Protein 2CDN (pdb70)

CATH classification: 3.40.50.300

GO terms:
  GO:0005524 ATP binding (F, IDA)
  GO:0005829 cytosol (C, IDA)
  GO:0044209 AMP salvage (P, IDA)
  GO:0004017 AMP kinase activity (F, IDA)
  GO:0004550 nucleoside diphosphate kinase activity (F, IDA)
  GO:0006144 purine nucleobase metabolic process (P, IDA)
  GO:0009123 nucleoside monophosphate metabolic process (P, IDA)
  GO:0009132 nucleoside diphosphate metabolic process (P, IDA)
  GO:0009141 nucleoside triphosphate metabolic process (P, IDA)
  GO:0005886 plasma membrane (C, HDA)
  GO:0004017 AMP kinase activity (F, EXP)

Organism: Mycobacterium tuberculosis (strain ATCC 25618 / H37Rv) (NCBI:txid83332)

Nearest PDB structures (foldseek):
  2cdn-assembly1_A  TM=1.005E+00  e=8.872E-36  Mycobacterium tuberculosis H37Rv
  5g3y-assembly1_A  TM=9.687E-01  e=4.450E-20  synthetic construct
  1zip-assembly1_A  TM=9.678E-01  e=8.477E-20  Geobacillus stearothermophilus
  1p3j-assembly1_A  TM=9.547E-01  e=4.718E-20  Bacillus subtilis
  4tyq-assembly2_B  TM=9.611E-01  e=2.901E-19  Bacillus subtilis subsp. subtilis str. 168

Foldseek 3Di:
DDALLAAEEEAEAQQLCLVVLQVVSCVVSVAEEDELVVVLVVCLVVVPPSVVQCVVQVLQLHDDDPVSSLVVVLVVCPPCSCVRYYYYGPPPQAVVRVVSQQVSVVVVVHHHQAYEYRDDDPVNSLVSLVVVPDSQSDDNSSVVNRVSNVPGRVVVCVVCVVRYDYFPSPDDSVNSSVRVCVSVVD

Solvent-accessible surface area: 9595 Å² total; per-residue (Å²): 166,108,50,35,124,23,32,0,0,1,5,4,15,10,11,1,22,14,35,56,4,0,86,52,0,13,86,130,8,67,10,30,64,3,20,4,17,70,36,11,76,127,27,48,122,134,51,54,195,38,1,109,89,0,98,72,67,33,75,43,8,66,50,8,45,33,106,41,7,22,106,19,0,36,96,52,12,108,69,114,70,6,68,91,0,2,0,0,15,8,0,1,64,10,45,91,4,1,114,15,1,79,110,8,1,108,160,79,71,39,70,18,85,15,0,0,27,1,150,14,50,90,122,30,5,64,114,71,1,89,69,112,60,76,95,21,10,74,110,120,25,3,94,44,26,24,93,24,32,147,90,81,5,30,60,0,40,111,80,14,148,134,70,41,104,75,4,77,1,63,34,81,111,102,82,6,32,44,62,0,20,160,24,23,67,106

B-factor: mean 21.75, std 7.18, range [8.83, 66.99]

Secondary structure (DSSP, 8-state):
---S--EEEEE--TTSSHHHHHHHHHHHHT--EEEHHHHHHHHHHTT-HHHHHHHHHHHHTPPPPHHHHHHHHHHHTTSGGGTT-EEEES---SHHHHHHHHHHHHHTT----EEEEEE--HHHHHHHHHHH--TT-SHHHHHHHHHHIIIIITTHHHHTTTTEEEEE--S-HHHHHHHHHHHTT-

InterPro domains:
  IPR000850 Adenylate kinase/UMP-CMP kinase [MF_00235] (1-180)
  IPR000850 Adenylate kinase/UMP-CMP kinase [PR00094] (4-17)
  IPR000850 Adenylate kinase/UMP-CMP kinase [PR00094] (32-46)
  IPR000850 Adenylate kinase/UMP-CMP kinase [PR00094] (81-97)
  IPR000850 Adenylate kinase/UMP-CMP kinase [PR00094] (129-144)
  IPR000850 Adenylate kinase/UMP-CMP kinase [PR00094] (146-160)
  IPR000850 Adenylate kinase/UMP-CMP kinase [PTHR23359] (2-174)
  IPR000850 Adenylate kinase/UMP-CMP kinase [cd01428] (2-171)
  IPR027417 P-loop containing nucleoside triphosphate hydrolase [G3DSA:3.40.50.300] (1-180)
  IPR027417 P-loop containing nucleoside triphosphate hydrolase [SSF52540] (1-180)
  IPR033690 Adenylate kinase, conserved site [PS00113] (81-92)

Sequence (186 aa):
PRGSHMRVLLLGPPGAGKGTQAVKLAEKLGIPQISTGELFRRNIEEGTKLGVEAKRYLDAGDLVPSDLTNELVDDRLNNPDAANGFILDGYPRSVEQAKALHEMLERRGTDIDAVLEFRVSEEVLLERLKGRGRADDTDDVILNRMKVYRDETAPLLEYYRDQLKTVDAVGTMDEVFARALRALGK

Radius of gyration: 15.75 Å; Cα contacts (8 Å, |Δi|>4): 277; chains: 1; bounding box: 33×42×40 Å

Structure (mmCIF, N/CA/C/O backbone):
data_2CDN
#
_entry.id   2CDN
#
_cell.length_a   36.544
_cell.length_b   64.910
_cell.length_c   39.773
_cell.angle_alpha   90.00
_cell.angle_beta   110.12
_cell.angle_gamma   90.00
#
_symmetry.space_group_name_H-M   'P 1 21 1'
#
loop_
_entity.id
_entity.type
_entity.pdbx_description
1 polymer 'ADENYLATE KINASE'
2 non-polymer 'MAGNESIUM ION'
3 non-polymer "ADENOSINE-5'-DIPHOSPHATE"
4 water water
#
loop_
_atom_site.group_PDB
_atom_site.id
_atom_site.type_symbol
_atom_site.label_atom_id
_atom_site.label_alt_id
_atom_site.label_comp_id
_atom_site.label_asym_id
_atom_site.label_entity_id
_atom_site.label_seq_id
_atom_site.pdbx_PDB_ins_code
_atom_site.Cartn_x
_atom_site.Cartn_y
_atom_site.Cartn_z
_atom_site.occupancy
_atom_site.B_iso_or_equiv
_atom_site.auth_seq_id
_atom_site.auth_comp_id
_atom_site.auth_asym_id
_atom_site.auth_atom_id
_atom_site.pdbx_PDB_model_num
ATOM 1 N N . PRO A 1 16 ? -7.672 -21.000 -2.888 1.00 36.38 -4 PRO A N 1
ATOM 2 C CA . PRO A 1 16 ? -6.605 -20.021 -2.643 1.00 36.39 -4 PRO A CA 1
ATOM 3 C C . PRO A 1 16 ? -6.565 -18.898 -3.715 1.00 36.43 -4 PRO A C 1
ATOM 4 O O . PRO A 1 16 ? -6.628 -19.182 -4.919 1.00 36.00 -4 PRO A O 1
ATOM 6 N N . ARG A 1 17 ? -6.444 -17.648 -3.258 1.00 36.25 -3 ARG A N 1
ATOM 7 C CA . ARG A 1 17 ? -6.763 -16.457 -4.065 1.00 36.63 -3 ARG A CA 1
ATOM 8 C C . ARG A 1 17 ? -5.636 -15.449 -4.363 1.00 36.59 -3 ARG A C 1
ATOM 9 O O . ARG A 1 17 ? -5.873 -14.461 -5.071 1.00 37.41 -3 ARG A O 1
ATOM 11 N N . GLY A 1 18 ? -4.431 -15.646 -3.829 1.00 36.33 -2 GLY A N 1
ATOM 12 C CA . GLY A 1 18 ? -3.354 -14.643 -4.024 1.00 35.85 -2 GLY A CA 1
ATOM 13 C C . GLY A 1 18 ? -3.114 -13.749 -2.805 1.00 35.55 -2 GLY A C 1
ATOM 14 O O . GLY A 1 18 ? -3.949 -13.691 -1.889 1.00 35.80 -2 GLY A O 1
ATOM 15 N N . SER A 1 19 ? -1.976 -13.054 -2.788 1.00 34.12 -1 SER A N 1
ATOM 16 C CA . SER A 1 19 ? -1.502 -12.362 -1.577 1.00 33.25 -1 SER A CA 1
ATOM 17 C C . SER A 1 19 ? -1.576 -10.827 -1.673 1.00 31.87 -1 SER A C 1
ATOM 18 O O . SER A 1 19 ? -1.143 -10.120 -0.762 1.00 31.55 -1 SER A O 1
ATOM 21 N N . HIS A 1 20 ? -2.121 -10.327 -2.782 1.00 30.32 0 HIS A N 1
ATOM 22 C CA . HIS A 1 20 ? -2.110 -8.892 -3.076 1.00 29.22 0 HIS A CA 1
ATOM 23 C C . HIS A 1 20 ? -3.225 -8.173 -2.302 1.00 28.27 0 HIS A C 1
ATOM 24 O O . HIS A 1 20 ? -4.222 -7.701 -2.886 1.00 28.21 0 HIS A O 1
ATOM 31 N N . MET A 1 21 ? -3.060 -8.086 -0.983 1.00 25.53 1 MET A N 1
ATOM 32 C CA . MET A 1 21 ? -4.168 -7.602 -0.156 1.00 24.42 1 MET A CA 1
ATOM 33 C C . MET A 1 21 ? -3.917 -6.257 0.549 1.00 20.25 1 MET A C 1
ATOM 34 O O . MET A 1 21 ? -2.788 -5.844 0.725 1.00 18.53 1 MET A O 1
ATOM 39 N N . ARG A 1 22 ? -4.987 -5.614 0.992 1.00 17.48 2 ARG A N 1
ATOM 40 C CA . ARG A 1 22 ? -4.863 -4.348 1.737 1.00 16.94 2 ARG A CA 1
ATOM 41 C C . ARG A 1 22 ? -5.474 -4.557 3.111 1.00 15.89 2 ARG A C 1
ATOM 42 O O . ARG A 1 22 ? -6.675 -4.787 3.230 1.00 16.06 2 ARG A O 1
ATOM 50 N N . VAL A 1 23 ? -4.614 -4.540 4.130 1.00 14.38 3 VAL A N 1
ATOM 51 C CA . VAL A 1 23 ? -4.933 -4.990 5.481 1.00 14.77 3 VAL A CA 1
ATOM 52 C C . VAL A 1 23 ? -4.757 -3.827 6.487 1.00 14.55 3 VAL A C 1
ATOM 53 O O . VAL A 1 23 ? -3.726 -3.137 6.461 1.00 16.15 3 VAL A O 1
ATOM 57 N N . LEU A 1 24 ? -5.762 -3.597 7.341 1.00 14.84 4 LEU A N 1
ATOM 58 C CA . LEU A 1 24 ? -5.595 -2.703 8.506 1.00 14.27 4 LEU A CA 1
ATOM 59 C C . LEU A 1 24 ? -5.322 -3.523 9.771 1.00 15.18 4 LEU A C 1
ATOM 60 O O . LEU A 1 24 ? -5.979 -4.552 10.012 1.00 15.12 4 LEU A O 1
ATOM 65 N N . LEU A 1 25 ? -4.338 -3.089 10.564 1.00 15.38 5 LEU A N 1
ATOM 66 C CA . LEU A 1 25 ? -4.154 -3.627 11.926 1.00 15.99 5 LEU A CA 1
ATOM 67 C C . LEU A 1 25 ? -4.607 -2.568 12.901 1.00 15.90 5 LEU A C 1
ATOM 68 O O . LEU A 1 25 ? -4.104 -1.427 12.884 1.00 14.97 5 LEU A O 1
ATOM 73 N N . LEU A 1 26 ? -5.580 -2.937 13.726 1.00 15.15 6 LEU A N 1
ATOM 74 C CA . LEU A 1 26 ? -6.154 -2.040 14.711 1.00 15.42 6 LEU A CA 1
ATOM 75 C C . LEU A 1 26 ? -5.873 -2.617 16.086 1.00 15.34 6 LEU A C 1
ATOM 76 O O . LEU A 1 26 ? -5.831 -3.833 16.256 1.00 15.96 6 LEU A O 1
ATOM 81 N N . GLY A 1 27 ? -5.671 -1.752 17.063 1.00 14.59 7 GLY A N 1
ATOM 82 C CA . GLY A 1 27 ? -5.342 -2.244 18.404 1.00 15.38 7 GLY A CA 1
ATOM 83 C C . GLY A 1 27 ? -4.678 -1.200 19.246 1.00 14.83 7 GLY A C 1
ATOM 84 O O . GLY A 1 27 ? -4.110 -0.238 18.730 1.00 14.09 7 GLY A O 1
ATOM 85 N N . PRO A 1 28 ? -4.772 -1.360 20.569 1.00 16.10 8 PRO A N 1
ATOM 86 C CA . PRO A 1 28 ? -4.206 -0.372 21.476 1.00 16.42 8 PRO A CA 1
ATOM 87 C C . PRO A 1 28 ? -2.675 -0.361 21.387 1.00 17.10 8 PRO A C 1
ATOM 88 O O . PRO A 1 28 ? -2.091 -1.345 20.873 1.00 17.23 8 PRO A O 1
ATOM 92 N N . PRO A 1 29 ? -2.031 0.740 21.836 1.00 17.48 9 PRO A N 1
ATOM 93 C CA . PRO A 1 29 ? -0.562 0.823 21.917 1.00 17.52 9 PRO A CA 1
ATOM 94 C C . PRO A 1 29 ? 0.010 -0.369 22.674 1.00 17.33 9 PRO A C 1
ATOM 95 O O . PRO A 1 29 ? -0.472 -0.732 23.750 1.00 17.04 9 PRO A O 1
ATOM 99 N N . GLY A 1 30 ? 0.997 -1.006 22.083 1.00 16.85 10 GLY A N 1
ATOM 100 C CA . GLY A 1 30 ? 1.577 -2.196 22.666 1.00 16.81 10 GLY A CA 1
ATOM 101 C C . GLY A 1 30 ? 0.978 -3.509 22.223 1.00 16.37 10 GLY A C 1
ATOM 102 O O . GLY A 1 30 ? 1.442 -4.557 22.657 1.00 17.00 10 GLY A O 1
ATOM 103 N N . ALA A 1 31 ? -0.059 -3.477 21.368 1.00 16.50 11 ALA A N 1
ATOM 104 C CA . ALA A 1 31 ? -0.775 -4.716 21.006 1.00 15.25 11 ALA A CA 1
ATOM 105 C C . ALA A 1 31 ? 0.074 -5.660 20.127 1.00 14.06 11 ALA A C 1
ATOM 106 O O . ALA A 1 31 ? -0.262 -6.837 19.981 1.00 15.49 11 ALA A O 1
ATOM 108 N N . GLY A 1 32 ? 1.201 -5.175 19.612 1.00 13.58 12 GLY A N 1
ATOM 109 C CA . GLY A 1 32 ? 2.096 -5.963 18.728 1.00 14.03 12 GLY A CA 1
ATOM 110 C C . GLY A 1 32 ? 1.881 -5.703 17.241 1.00 14.95 12 GLY A C 1
ATOM 111 O O . GLY A 1 32 ? 2.269 -6.518 16.399 1.00 14.48 12 GLY A O 1
ATOM 112 N N . LYS A 1 33 ? 1.251 -4.569 16.928 1.00 15.28 13 LYS A N 1
ATOM 113 C CA . LYS A 1 33 ? 0.908 -4.195 15.528 1.00 16.01 13 LYS A CA 1
ATOM 114 C C . LYS A 1 33 ? 2.159 -4.011 14.645 1.00 16.03 13 LYS A C 1
ATOM 115 O O . LYS A 1 33 ? 2.244 -4.565 13.552 1.00 16.49 13 LYS A O 1
ATOM 121 N N . GLY A 1 34 ? 3.127 -3.232 15.122 1.00 15.79 14 GLY A N 1
ATOM 122 C CA . GLY A 1 34 ? 4.392 -3.030 14.388 1.00 16.45 14 GLY A CA 1
ATOM 123 C C . GLY A 1 34 ? 5.081 -4.351 14.177 1.00 16.54 14 GLY A C 1
ATOM 124 O O . GLY A 1 34 ? 5.553 -4.636 13.092 1.00 17.02 14 GLY A O 1
ATOM 125 N N . THR A 1 35 ? 5.103 -5.164 15.231 1.00 16.66 15 THR A N 1
ATOM 126 C CA . THR A 1 35 ? 5.731 -6.483 15.228 1.00 16.87 15 THR A CA 1
ATOM 127 C C . THR A 1 35 ? 5.192 -7.425 14.165 1.00 16.82 15 THR A C 1
ATOM 128 O O . THR A 1 35 ? 5.962 -8.016 13.382 1.00 16.79 15 THR A O 1
ATOM 132 N N . GLN A 1 36 ? 3.870 -7.563 14.131 1.00 15.91 16 GLN A N 1
ATOM 133 C CA . GLN A 1 36 ? 3.206 -8.429 13.161 1.00 16.13 16 GLN A CA 1
ATOM 134 C C . GLN A 1 36 ? 3.146 -7.836 11.753 1.00 16.40 16 GLN A C 1
ATOM 135 O O . GLN A 1 36 ? 3.149 -8.582 10.774 1.00 17.85 16 GLN A O 1
ATOM 141 N N . ALA A 1 37 ? 3.095 -6.512 11.639 1.00 15.59 17 ALA A N 1
ATOM 142 C CA . ALA A 1 37 ? 3.075 -5.870 10.325 1.00 16.34 17 ALA A CA 1
ATOM 143 C C . ALA A 1 37 ? 4.341 -6.185 9.546 1.00 16.57 17 ALA A C 1
ATOM 144 O O . ALA A 1 37 ? 4.272 -6.390 8.324 1.00 17.46 17 ALA A O 1
ATOM 146 N N . VAL A 1 38 ? 5.480 -6.206 10.238 1.00 16.27 18 VAL A N 1
ATOM 147 C CA . VAL A 1 38 ? 6.764 -6.558 9.587 1.00 17.25 18 VAL A CA 1
ATOM 148 C C . VAL A 1 38 ? 6.758 -7.996 9.114 1.00 18.00 18 VAL A C 1
ATOM 149 O O . VAL A 1 38 ? 7.166 -8.276 7.967 1.00 19.47 18 VAL A O 1
ATOM 153 N N . LYS A 1 39 ? 6.249 -8.892 9.963 1.00 17.60 19 LYS A N 1
ATOM 154 C CA . LYS A 1 39 ? 6.186 -10.323 9.647 1.00 18.11 19 LYS A CA 1
ATOM 155 C C . LYS A 1 39 ? 5.199 -10.598 8.510 1.00 17.71 19 LYS A C 1
ATOM 156 O O . LYS A 1 39 ? 5.468 -11.413 7.626 1.00 15.50 19 LYS A O 1
ATOM 162 N N . LEU A 1 40 ? 4.061 -9.906 8.527 1.00 17.67 20 LEU A N 1
ATOM 163 C CA . LEU A 1 40 ? 3.046 -10.093 7.490 1.00 18.23 20 LEU A CA 1
ATOM 164 C C . LEU A 1 40 ? 3.504 -9.498 6.177 1.00 18.33 20 LEU A C 1
ATOM 165 O O . LEU A 1 40 ? 3.217 -10.068 5.119 1.00 19.72 20 LEU A O 1
ATOM 170 N N . ALA A 1 41 ? 4.219 -8.370 6.238 1.00 19.22 21 ALA A N 1
ATOM 171 C CA . ALA A 1 41 ? 4.742 -7.726 5.036 1.00 19.69 21 ALA A CA 1
ATOM 172 C C . ALA A 1 41 ? 5.695 -8.677 4.316 1.00 20.64 21 ALA A C 1
ATOM 173 O O . ALA A 1 41 ? 5.616 -8.867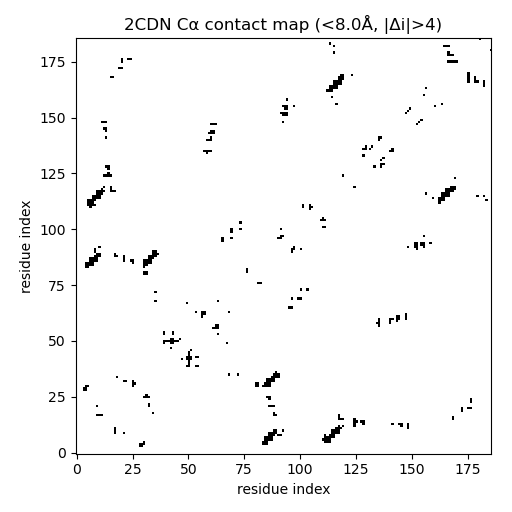 3.089 1.00 20.22 21 ALA A O 1
ATOM 175 N N . GLU A 1 42 ? 6.561 -9.315 5.085 1.00 21.28 22 GLU A N 1
ATOM 176 C CA . GLU A 1 42 ? 7.521 -10.257 4.504 1.00 22.50 22 GLU A CA 1
ATOM 177 C C . GLU A 1 42 ? 6.828 -11.489 3.891 1.00 23.50 22 GLU A C 1
ATOM 178 O O . GLU A 1 42 ? 7.116 -11.890 2.756 1.00 24.50 22 GLU A O 1
ATOM 180 N N . LYS A 1 43 ? 5.874 -12.061 4.619 1.00 23.59 23 LYS A N 1
ATOM 181 C CA . LYS A 1 43 ? 5.182 -13.244 4.168 1.00 23.18 23 LYS A CA 1
ATOM 182 C C . LYS A 1 43 ? 4.341 -12.952 2.904 1.00 23.41 23 LYS A C 1
ATOM 183 O O . LYS A 1 43 ? 4.333 -13.747 1.956 1.00 22.34 23 LYS A O 1
ATOM 189 N N . LEU A 1 44 ? 3.653 -11.808 2.892 1.00 21.82 24 LEU A N 1
ATOM 190 C CA . LEU A 1 44 ? 2.716 -11.486 1.826 1.00 21.86 24 LEU A CA 1
ATOM 191 C C . LEU A 1 44 ? 3.354 -10.743 0.636 1.00 21.59 24 LEU A C 1
ATOM 192 O O . LEU A 1 44 ? 2.750 -10.645 -0.434 1.00 22.32 24 LEU A O 1
ATOM 197 N N . GLY A 1 45 ? 4.557 -10.222 0.820 1.00 21.09 25 GLY A N 1
ATOM 198 C CA . GLY A 1 45 ? 5.264 -9.508 -0.260 1.00 21.22 25 GLY A CA 1
ATOM 199 C C . GLY A 1 45 ? 4.652 -8.148 -0.566 1.00 21.23 25 GLY A C 1
ATOM 200 O O . GLY A 1 45 ? 4.557 -7.745 -1.728 1.00 21.43 25 GLY A O 1
ATOM 201 N N . ILE A 1 46 ? 4.169 -7.469 0.478 1.00 20.37 26 ILE A N 1
ATOM 202 C CA . ILE A 1 46 ? 3.580 -6.111 0.358 1.00 19.47 26 ILE A CA 1
ATOM 203 C C . ILE A 1 46 ? 4.224 -5.225 1.442 1.00 18.61 26 ILE A C 1
ATOM 204 O O . ILE A 1 46 ? 4.676 -5.745 2.475 1.00 18.65 26 ILE A O 1
ATOM 209 N N . PRO A 1 47 ? 4.264 -3.889 1.239 1.00 17.89 27 PRO A N 1
ATOM 210 C CA . PRO A 1 47 ? 4.924 -3.063 2.249 1.00 17.54 27 PRO A CA 1
ATOM 211 C C . PRO A 1 47 ? 4.073 -2.865 3.509 1.00 17.87 27 PRO A C 1
ATOM 212 O O . PRO A 1 47 ? 2.844 -2.849 3.438 1.00 15.94 27 PRO A O 1
ATOM 216 N N . GLN A 1 48 ? 4.728 -2.729 4.651 1.00 17.56 28 GLN A N 1
ATOM 217 C CA . GLN A 1 48 ? 4.007 -2.218 5.805 1.00 18.42 28 GLN A CA 1
ATOM 218 C C . GLN A 1 48 ? 4.228 -0.724 5.888 1.00 17.63 28 GLN A C 1
ATOM 219 O O . GLN A 1 48 ? 5.292 -0.206 5.488 1.00 17.20 28 GLN A O 1
ATOM 225 N N . ILE A 1 49 ? 3.195 -0.016 6.316 1.00 16.86 29 ILE A N 1
ATOM 226 C CA . ILE A 1 49 ? 3.178 1.441 6.381 1.00 17.27 29 ILE A CA 1
ATOM 227 C C . ILE A 1 49 ? 2.728 1.812 7.801 1.00 17.14 29 ILE A C 1
ATOM 228 O O . ILE A 1 49 ? 1.596 1.509 8.195 1.00 15.64 29 ILE A O 1
ATOM 233 N N . SER A 1 50 ? 3.642 2.402 8.565 1.00 16.22 30 SER A N 1
ATOM 234 C CA . SER A 1 50 ? 3.329 2.860 9.928 1.00 16.90 30 SER A CA 1
ATOM 235 C C . SER A 1 50 ? 3.337 4.374 9.956 1.00 16.81 30 SER A C 1
ATOM 236 O O . SER A 1 50 ? 4.375 5.011 9.631 1.00 16.76 30 SER A O 1
ATOM 239 N N . THR A 1 51 ? 2.192 4.963 10.305 1.00 15.88 31 THR A N 1
ATOM 240 C CA . THR A 1 51 ? 2.101 6.410 10.471 1.00 15.62 31 THR A CA 1
ATOM 241 C C . THR A 1 51 ? 3.012 6.939 11.605 1.00 16.07 31 THR A C 1
ATOM 242 O O . THR A 1 51 ? 3.629 8.000 11.444 1.00 15.13 31 THR A O 1
ATOM 246 N N . GLY A 1 52 ? 3.075 6.226 12.734 1.00 15.70 32 GLY A N 1
ATOM 247 C CA . GLY A 1 52 ? 4.082 6.532 13.809 1.00 17.25 32 GLY A CA 1
ATOM 248 C C . GLY A 1 52 ? 5.519 6.593 13.255 1.00 17.87 32 GLY A C 1
ATOM 249 O O . GLY A 1 52 ? 6.252 7.566 13.488 1.00 17.59 32 GLY A O 1
ATOM 250 N N . GLU A 1 53 ? 5.920 5.578 12.499 1.00 17.79 33 GLU A N 1
ATOM 251 C CA . GLU A 1 53 ? 7.233 5.609 11.829 1.00 19.93 33 GLU A CA 1
ATOM 252 C C . GLU A 1 53 ? 7.454 6.815 10.892 1.00 19.62 33 GLU A C 1
ATOM 253 O O . GLU A 1 53 ? 8.530 7.443 10.906 1.00 19.31 33 GLU A O 1
ATOM 259 N N . LEU A 1 54 ? 6.445 7.165 10.092 1.00 18.45 34 LEU A N 1
ATOM 260 C CA . LEU A 1 54 ? 6.555 8.316 9.179 1.00 18.21 34 LEU A CA 1
ATOM 261 C C . LEU A 1 54 ? 6.656 9.646 9.901 1.00 17.80 34 LEU A C 1
ATOM 262 O O . LEU A 1 54 ? 7.387 10.546 9.467 1.00 17.79 34 LEU A O 1
ATOM 267 N N . PHE A 1 55 ? 5.904 9.791 10.984 1.00 17.75 35 PHE A N 1
ATOM 268 C CA . PHE A 1 55 ? 6.030 11.007 11.776 1.00 17.44 35 PHE A CA 1
ATOM 269 C C . PHE A 1 55 ? 7.409 11.059 12.412 1.00 17.60 35 PHE A C 1
ATOM 270 O O . PHE A 1 55 ? 8.047 12.113 12.424 1.00 16.95 35 PHE A O 1
ATOM 278 N N . ARG A 1 56 ? 7.863 9.929 12.946 1.00 18.08 36 ARG A N 1
ATOM 279 C CA . ARG A 1 56 ? 9.193 9.901 13.587 1.00 19.63 36 ARG A CA 1
ATOM 280 C C . ARG A 1 56 ?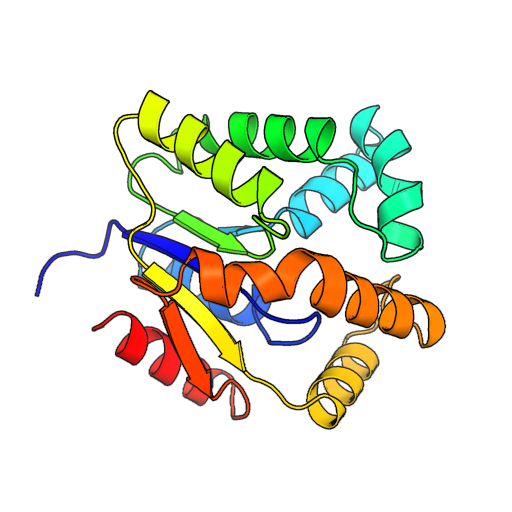 10.339 10.232 12.613 1.00 20.04 36 ARG A C 1
ATOM 281 O O . ARG A 1 56 ? 11.311 10.893 12.994 1.00 20.73 36 ARG A O 1
ATOM 289 N N . ARG A 1 57 ? 10.220 9.804 11.360 1.00 19.90 37 ARG A N 1
ATOM 290 C CA . ARG A 1 57 ? 11.200 10.174 10.337 1.00 20.38 37 ARG A CA 1
ATOM 291 C C . ARG A 1 57 ? 11.176 11.653 10.019 1.00 20.35 37 ARG A C 1
ATOM 292 O O . ARG A 1 57 ? 12.236 12.255 9.777 1.00 19.15 37 ARG A O 1
ATOM 300 N N . ASN A 1 58 ? 9.971 12.229 9.976 1.00 20.47 38 ASN A N 1
ATOM 301 C CA . ASN A 1 58 ? 9.803 13.661 9.727 1.00 21.73 38 ASN A CA 1
ATOM 302 C C . ASN A 1 58 ? 10.441 14.481 10.831 1.00 22.83 38 ASN A C 1
ATOM 303 O O . ASN A 1 58 ? 11.132 15.500 10.567 1.00 21.80 38 ASN A O 1
ATOM 308 N N . ILE A 1 59 ? 10.231 13.996 12.055 1.00 23.51 39 ILE A N 1
ATOM 309 C CA . ILE A 1 59 ? 10.804 14.582 13.255 1.00 25.57 39 ILE A CA 1
ATOM 310 C C . ILE A 1 59 ? 12.332 14.548 13.147 1.00 27.20 39 ILE A C 1
ATOM 311 O O . ILE A 1 59 ? 12.956 15.597 13.262 1.00 28.21 39 ILE A O 1
ATOM 316 N N . GLU A 1 60 ? 12.924 13.391 12.837 1.00 28.90 40 GLU A N 1
ATOM 317 C CA . GLU A 1 60 ? 14.391 13.274 12.809 1.00 31.10 40 GLU A CA 1
ATOM 318 C C . GLU A 1 60 ? 15.090 13.961 11.630 1.00 31.40 40 GLU A C 1
ATOM 319 O O . GLU A 1 60 ? 16.299 14.229 11.704 1.00 31.65 40 GLU A O 1
ATOM 325 N N . GLU A 1 61 ? 14.355 14.230 10.549 1.00 31.20 41 GLU A N 1
ATOM 326 C CA . GL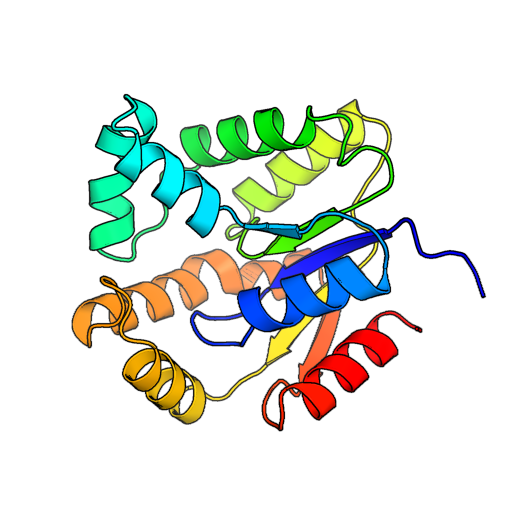U A 1 61 ? 14.908 15.032 9.450 1.00 31.93 41 GLU A CA 1
ATOM 327 C C . GLU A 1 61 ? 14.592 16.533 9.639 1.00 31.26 41 GLU A C 1
ATOM 328 O O . GLU A 1 61 ? 15.035 17.376 8.848 1.00 31.88 41 GLU A O 1
ATOM 334 N N . GLY A 1 62 ? 13.822 16.844 10.683 1.00 30.24 42 GLY A N 1
ATOM 335 C CA . GLY A 1 62 ? 13.451 18.207 11.038 1.00 29.57 42 GLY A CA 1
ATOM 336 C C . GLY A 1 62 ? 12.669 18.936 9.956 1.00 29.42 42 GLY A C 1
ATOM 337 O O . GLY A 1 62 ? 12.943 20.108 9.661 1.00 29.08 42 GLY A O 1
ATOM 338 N N . THR A 1 63 ? 11.700 18.240 9.360 1.00 28.34 43 THR A N 1
ATOM 339 C CA . THR A 1 63 ? 10.792 18.854 8.403 1.00 27.86 43 THR A CA 1
ATOM 340 C C . THR A 1 63 ? 9.799 19.764 9.145 1.00 27.95 43 THR A C 1
ATOM 341 O O . THR A 1 63 ? 9.663 19.682 10.358 1.00 27.01 43 THR A O 1
ATOM 345 N N . LYS A 1 64 ? 9.123 20.636 8.408 1.00 28.22 44 LYS A N 1
ATOM 346 C CA . LYS A 1 64 ? 8.058 21.473 8.970 1.00 28.88 44 LYS A CA 1
ATOM 347 C C . LYS A 1 64 ? 6.904 20.620 9.570 1.00 27.99 44 LYS A C 1
ATOM 348 O O . LYS A 1 64 ? 6.331 20.981 10.607 1.00 28.11 44 LYS A O 1
ATOM 354 N N . LEU A 1 65 ? 6.561 19.512 8.913 1.00 27.38 45 LEU A N 1
ATOM 355 C CA . LEU A 1 65 ? 5.594 18.544 9.477 1.00 26.71 45 LEU A CA 1
ATOM 356 C C . LEU A 1 65 ? 6.099 17.932 10.788 1.00 26.35 45 LEU A C 1
ATOM 357 O O . LEU A 1 65 ? 5.349 17.862 11.787 1.00 25.01 45 LEU A O 1
ATOM 362 N N . GLY A 1 66 ? 7.359 17.492 10.783 1.00 25.91 46 GLY A N 1
ATOM 363 C CA . GLY A 1 66 ? 8.024 16.965 11.981 1.00 25.65 46 GLY A CA 1
ATOM 364 C C . GLY A 1 66 ? 7.949 17.918 13.167 1.00 25.59 46 GLY A C 1
ATOM 365 O O . GLY A 1 66 ? 7.551 17.552 14.279 1.00 25.21 46 GLY A O 1
ATOM 366 N N . VAL A 1 67 ? 8.305 19.168 12.920 1.00 25.90 47 VAL A N 1
ATOM 367 C CA . VAL A 1 67 ? 8.234 20.183 13.954 1.00 24.91 47 VAL A CA 1
ATOM 368 C C . VAL A 1 67 ? 6.808 20.303 14.526 1.00 24.43 47 VAL A C 1
ATOM 369 O O . VAL A 1 67 ? 6.630 20.262 15.740 1.00 24.62 47 VAL A O 1
ATOM 373 N N . GLU A 1 68 ? 5.793 20.383 13.671 1.00 23.73 48 GLU A N 1
ATOM 374 C CA . GLU A 1 68 ? 4.420 20.475 14.188 1.00 23.35 48 GLU A CA 1
ATOM 375 C C . GLU A 1 68 ? 3.906 19.139 14.802 1.00 21.61 48 GLU A C 1
ATOM 376 O O . GLU A 1 68 ? 3.182 19.156 15.799 1.00 21.22 48 GLU A O 1
ATOM 382 N N . ALA A 1 69 ? 4.309 17.990 14.248 1.00 20.49 49 ALA A N 1
ATOM 383 C CA . ALA A 1 69 ? 3.817 16.708 14.760 1.00 19.23 49 ALA A CA 1
ATOM 384 C C . ALA A 1 69 ? 4.375 16.342 16.139 1.00 19.70 49 ALA A C 1
ATOM 385 O O . ALA A 1 69 ? 3.720 15.669 16.921 1.00 18.40 49 ALA A O 1
ATOM 387 N N . LYS A 1 70 ? 5.588 16.800 16.435 1.00 20.24 50 LYS A N 1
ATOM 388 C CA . LYS A 1 70 ? 6.301 16.379 17.654 1.00 21.06 50 LYS A CA 1
ATOM 389 C C . LYS A 1 70 ? 5.573 16.680 18.979 1.00 20.14 50 LYS A C 1
ATOM 390 O O . LYS A 1 70 ? 5.615 15.879 19.883 1.00 20.26 50 LYS A O 1
ATOM 396 N N . ARG A 1 71 ? 4.925 17.832 19.082 1.00 19.80 51 ARG A N 1
ATOM 397 C CA . ARG A 1 71 ? 4.140 18.169 20.270 1.00 19.63 51 ARG A CA 1
ATOM 398 C C . ARG A 1 71 ? 3.082 17.074 20.531 1.00 19.46 51 ARG A C 1
ATOM 399 O O . ARG A 1 71 ? 2.862 16.637 21.666 1.00 20.38 51 ARG A O 1
ATOM 401 N N . TYR A 1 72 ? 2.428 16.638 19.467 1.00 18.16 52 TYR A N 1
ATOM 402 C CA . TYR A 1 72 ? 1.415 15.593 19.598 1.00 18.12 52 TYR A CA 1
ATOM 403 C C . TYR A 1 72 ? 2.012 14.241 19.937 1.00 17.83 52 TYR A C 1
ATOM 404 O O . TYR A 1 72 ? 1.563 13.622 20.893 1.00 18.04 52 TYR A O 1
ATOM 413 N N . LEU A 1 73 ? 3.042 13.790 19.215 1.00 17.39 53 LEU A N 1
ATOM 414 C CA . LEU A 1 73 ? 3.657 12.506 19.557 1.00 18.31 53 LEU A CA 1
ATOM 415 C C . LEU A 1 73 ? 4.187 12.447 20.982 1.00 18.50 53 LEU A C 1
ATOM 416 O O . LEU A 1 73 ? 4.005 11.431 21.679 1.00 16.95 53 LEU A O 1
ATOM 421 N N . ASP A 1 74 ? 4.850 13.527 21.411 1.00 18.44 54 ASP A N 1
ATOM 422 C CA . ASP A 1 74 ? 5.469 13.518 22.748 1.00 19.46 54 ASP A CA 1
ATOM 423 C C . ASP A 1 74 ? 4.444 13.318 23.855 1.00 18.54 54 ASP A C 1
ATOM 424 O O . ASP A 1 74 ? 4.749 12.718 24.883 1.00 19.27 54 ASP A O 1
ATOM 429 N N . ALA A 1 75 ? 3.237 13.837 23.643 1.00 18.24 55 ALA A N 1
ATOM 430 C CA . ALA A 1 75 ? 2.161 13.806 24.635 1.00 17.44 55 ALA A CA 1
ATOM 431 C C . ALA A 1 75 ? 1.261 12.571 24.529 1.00 17.56 55 ALA A C 1
ATOM 432 O O . ALA A 1 75 ? 0.438 12.310 25.412 1.00 17.35 55 ALA A O 1
ATOM 434 N N . GLY A 1 76 ? 1.388 11.813 23.442 1.00 17.32 56 GLY A N 1
ATOM 435 C CA . GLY A 1 76 ? 0.520 10.650 23.253 1.00 16.66 56 GLY A CA 1
ATOM 436 C C . GLY A 1 76 ? -0.791 11.016 22.567 1.00 17.03 56 GLY A C 1
ATOM 437 O O . GLY A 1 76 ? -1.693 10.184 22.473 1.00 17.94 56 GLY A O 1
ATOM 438 N N . ASP A 1 77 ? -0.907 12.269 22.122 1.00 16.40 57 ASP A N 1
ATOM 439 C CA . ASP A 1 77 ? -2.089 12.749 21.398 1.00 16.24 57 ASP A CA 1
ATOM 440 C C . ASP A 1 77 ? -2.000 12.330 19.943 1.00 15.51 57 ASP A C 1
ATOM 441 O O . ASP A 1 77 ? -0.905 12.150 19.414 1.00 15.79 57 ASP A O 1
ATOM 446 N N . LEU A 1 78 ? -3.142 12.248 19.261 1.00 15.20 58 LEU A N 1
ATOM 447 C CA . LEU A 1 78 ? -3.107 12.084 17.806 1.00 14.46 58 LEU A CA 1
ATOM 448 C C . LEU A 1 78 ? -2.685 13.389 17.145 1.00 14.66 58 LEU A C 1
ATOM 449 O O . LEU A 1 78 ? -3.115 14.465 17.585 1.00 13.25 58 LEU A O 1
ATOM 454 N N . VAL A 1 79 ? -1.822 13.300 16.122 1.00 13.76 59 VAL A N 1
ATOM 455 C CA . VAL A 1 79 ? -1.576 14.422 15.217 1.00 13.91 59 VAL A CA 1
ATOM 456 C C . VAL A 1 79 ? -2.885 14.766 14.514 1.00 15.11 59 VAL A C 1
ATOM 457 O O . VAL A 1 79 ? -3.627 13.845 14.152 1.00 14.72 59 VAL A O 1
ATOM 461 N N . PRO A 1 80 ? -3.203 16.083 14.359 1.00 15.58 60 PRO A N 1
ATOM 462 C CA . PRO A 1 80 ? -4.442 16.478 13.700 1.00 16.19 60 PRO A CA 1
ATOM 463 C C . PRO A 1 80 ? -4.613 15.757 12.372 1.00 17.04 60 PRO A C 1
ATOM 464 O O . PRO A 1 80 ? -3.637 15.505 11.663 1.00 15.59 60 PRO A O 1
ATOM 468 N N . SER A 1 81 ? -5.859 15.453 12.052 1.00 17.24 61 SER A N 1
ATOM 469 C CA . SER A 1 81 ? -6.189 14.610 10.918 1.00 18.89 61 SER A CA 1
ATOM 470 C C . SER A 1 81 ? -5.865 15.181 9.546 1.00 18.75 61 SER A C 1
ATOM 471 O O . SER A 1 81 ? -5.597 14.429 8.627 1.00 18.99 61 SER A O 1
ATOM 474 N N . ASP A 1 82 ? -5.888 16.495 9.402 1.00 19.17 62 ASP A N 1
ATOM 475 C CA . ASP A 1 82 ? -5.588 17.092 8.086 1.00 20.15 62 ASP A CA 1
ATOM 476 C C . ASP A 1 82 ? -4.144 16.746 7.692 1.00 19.58 62 ASP A C 1
ATOM 477 O O . ASP A 1 82 ? -3.865 16.401 6.515 1.00 20.51 62 ASP A O 1
ATOM 482 N N . LEU A 1 83 ? -3.250 16.778 8.678 1.00 17.42 63 LEU A N 1
ATOM 483 C CA . LEU A 1 83 ? -1.814 16.510 8.461 1.00 16.81 63 LEU A CA 1
ATOM 484 C C . LEU A 1 83 ? -1.602 15.012 8.249 1.00 15.58 63 LEU A C 1
ATOM 485 O O . LEU A 1 83 ? -0.841 14.593 7.379 1.00 14.96 63 LEU A O 1
ATOM 490 N N . THR A 1 84 ? -2.290 14.196 9.042 1.00 13.38 64 THR A N 1
ATOM 491 C CA . THR A 1 84 ? -2.118 12.756 8.927 1.00 13.20 64 THR A CA 1
ATOM 492 C C . THR A 1 84 ? -2.697 12.236 7.609 1.00 13.19 64 THR A C 1
ATOM 493 O O . THR A 1 84 ? -2.071 11.411 6.940 1.00 12.96 64 THR A O 1
ATOM 497 N N . ASN A 1 85 ? -3.894 12.695 7.248 1.00 13.64 65 ASN A N 1
ATOM 498 C CA . ASN A 1 85 ? -4.555 12.224 6.005 1.00 14.70 65 ASN A CA 1
ATOM 499 C C . ASN A 1 85 ? -3.676 12.518 4.786 1.00 15.53 65 ASN A C 1
ATOM 500 O O . ASN A 1 85 ? -3.511 11.660 3.923 1.00 15.24 65 ASN A O 1
ATOM 505 N N . GLU A 1 86 ? -3.088 13.712 4.760 1.00 16.50 66 GLU A N 1
ATOM 506 C CA . GLU A 1 86 ? -2.286 14.184 3.646 1.00 17.99 66 GLU A CA 1
ATOM 507 C C . GLU A 1 86 ? -1.031 13.316 3.526 1.00 17.71 66 GLU A C 1
ATOM 508 O O . GLU A 1 86 ? -0.699 12.826 2.446 1.00 17.27 66 GLU A O 1
ATOM 514 N N . LEU A 1 87 ? -0.382 13.081 4.667 1.00 16.98 67 LEU A N 1
ATOM 515 C CA . LEU A 1 87 ? 0.785 12.232 4.772 1.00 16.01 67 LEU A CA 1
ATOM 516 C C . LEU A 1 87 ? 0.562 10.790 4.297 1.00 15.46 67 LEU A C 1
ATOM 517 O O . LEU A 1 87 ? 1.414 10.217 3.614 1.00 13.97 67 LEU A O 1
ATOM 522 N N . VAL A 1 88 ? -0.569 10.193 4.675 1.00 15.34 68 VAL A N 1
ATOM 523 C CA . VAL A 1 88 ? -0.911 8.835 4.190 1.00 15.87 68 VAL A CA 1
ATOM 524 C C . VAL A 1 88 ? -1.246 8.852 2.699 1.00 16.36 68 VAL A C 1
ATOM 525 O O . VAL A 1 88 ? -0.803 7.988 1.969 1.00 16.72 68 VAL A O 1
ATOM 529 N N . ASP A 1 89 ? -1.996 9.856 2.258 1.00 17.99 69 ASP A N 1
ATOM 530 C CA . ASP A 1 89 ? -2.299 10.028 0.813 1.00 18.10 69 ASP A CA 1
ATOM 531 C C . ASP A 1 89 ? -0.989 10.078 -0.002 1.00 18.75 69 ASP A C 1
ATOM 532 O O . ASP A 1 89 ? -0.866 9.425 -1.075 1.00 18.45 69 ASP A O 1
ATOM 537 N N . ASP A 1 90 ? 0.007 10.795 0.513 1.00 18.82 70 ASP A N 1
ATOM 538 C CA . ASP A 1 90 ? 1.305 10.931 -0.181 1.00 19.90 70 ASP A CA 1
ATOM 539 C C . ASP A 1 90 ? 2.078 9.617 -0.214 1.00 18.98 70 ASP A C 1
ATOM 540 O O . ASP A 1 90 ? 2.627 9.236 -1.251 1.00 19.45 70 ASP A O 1
ATOM 545 N N . ARG A 1 91 ? 2.117 8.919 0.918 1.00 18.65 71 ARG A N 1
ATOM 546 C CA . ARG A 1 91 ? 2.777 7.620 1.040 1.00 17.05 71 ARG A CA 1
ATOM 547 C C . ARG A 1 91 ? 2.172 6.589 0.102 1.00 17.37 71 ARG A C 1
ATOM 548 O O . ARG A 1 91 ? 2.878 5.756 -0.459 1.00 15.82 71 ARG A O 1
ATOM 556 N N . LEU A 1 92 ? 0.843 6.602 -0.020 1.00 16.95 72 LEU A N 1
ATOM 557 C CA . LEU A 1 92 ? 0.168 5.653 -0.875 1.00 18.57 72 LEU A CA 1
ATOM 558 C C . LEU A 1 92 ? 0.370 5.950 -2.359 1.00 19.99 72 LEU A C 1
ATOM 559 O O . LEU A 1 92 ? -0.018 5.136 -3.209 1.00 20.87 72 LEU A O 1
ATOM 564 N N . ASN A 1 93 ? 0.945 7.113 -2.657 1.00 21.03 73 ASN A N 1
ATOM 565 C CA . ASN A 1 93 ? 1.337 7.452 -4.037 1.00 22.93 73 ASN A CA 1
ATOM 566 C C . ASN A 1 93 ? 2.629 6.758 -4.509 1.00 22.42 73 ASN A C 1
ATOM 567 O O . ASN A 1 93 ? 2.964 6.816 -5.704 1.00 22.03 73 ASN A O 1
ATOM 572 N N . ASN A 1 94 ? 3.349 6.133 -3.581 1.00 21.09 74 ASN A N 1
ATOM 573 C CA . ASN A 1 94 ? 4.556 5.386 -3.911 1.00 22.14 74 ASN A CA 1
ATOM 574 C C . ASN A 1 94 ? 4.111 4.149 -4.676 1.00 22.28 74 ASN A C 1
ATOM 575 O O . ASN A 1 94 ? 3.202 3.454 -4.219 1.00 22.36 74 ASN A O 1
ATOM 580 N N . PRO A 1 95 ? 4.702 3.892 -5.875 1.00 22.99 75 PRO A N 1
ATOM 581 C CA . PRO A 1 95 ? 4.328 2.676 -6.578 1.00 22.50 75 PRO A CA 1
ATOM 582 C C . PRO A 1 95 ? 4.553 1.379 -5.793 1.00 22.66 75 PRO A C 1
ATOM 583 O O . PRO A 1 95 ? 3.954 0.378 -6.157 1.00 23.31 75 PRO A O 1
ATOM 587 N N . ASP A 1 96 ? 5.373 1.391 -4.729 1.00 22.25 76 ASP A N 1
ATOM 588 C CA . ASP A 1 96 ? 5.551 0.199 -3.887 1.00 22.07 76 ASP A CA 1
ATOM 589 C C . ASP A 1 96 ? 4.248 -0.346 -3.263 1.00 21.09 76 ASP A C 1
ATOM 590 O O . ASP A 1 96 ? 4.135 -1.524 -2.945 1.00 21.11 76 ASP A O 1
ATOM 595 N N . ALA A 1 97 ? 3.259 0.518 -3.156 1.00 20.98 77 ALA A N 1
ATOM 596 C CA . ALA A 1 97 ? 1.995 0.189 -2.508 1.00 21.45 77 ALA A CA 1
ATOM 597 C C . ALA A 1 97 ? 0.905 -0.142 -3.528 1.00 21.63 77 ALA A C 1
ATOM 598 O O . ALA A 1 97 ? -0.255 -0.326 -3.169 1.00 20.96 77 ALA A O 1
ATOM 600 N N . ALA A 1 98 ? 1.294 -0.264 -4.798 1.00 22.47 78 ALA A N 1
ATOM 601 C CA . ALA A 1 98 ? 0.323 -0.455 -5.863 1.00 23.49 78 ALA A CA 1
ATOM 602 C C . ALA A 1 98 ? -0.399 -1.816 -5.849 1.00 23.75 78 ALA A C 1
ATOM 603 O O . ALA A 1 98 ? -1.536 -1.901 -6.299 1.00 24.81 78 ALA A O 1
ATOM 605 N N . ASN A 1 99 ? 0.245 -2.871 -5.354 1.00 24.06 79 ASN A N 1
ATOM 606 C CA . ASN A 1 99 ? -0.396 -4.177 -5.249 1.00 24.11 79 ASN A CA 1
ATOM 607 C C . ASN A 1 99 ? -0.742 -4.607 -3.819 1.00 23.92 79 ASN A C 1
ATOM 608 O O . ASN A 1 99 ? -0.732 -5.811 -3.515 1.00 24.66 79 ASN A O 1
ATOM 613 N N . GLY A 1 100 ? -1.013 -3.645 -2.941 1.00 21.89 80 GLY A N 1
ATOM 614 C CA . GLY A 1 100 ? -1.322 -3.976 -1.568 1.00 19.61 80 GLY A CA 1
ATOM 615 C C . GLY A 1 100 ? -0.377 -3.402 -0.534 1.00 17.98 80 GLY A C 1
ATOM 616 O O . GLY A 1 100 ? 0.694 -2.847 -0.835 1.00 16.50 80 GLY A O 1
ATOM 617 N N . PHE A 1 101 ? -0.811 -3.509 0.719 1.00 17.20 81 PHE A N 1
ATOM 618 C CA . PHE A 1 101 ? -0.060 -2.955 1.830 1.00 15.69 81 PHE A CA 1
ATOM 619 C C . PHE A 1 101 ? -0.677 -3.487 3.121 1.00 14.93 81 PHE A C 1
ATOM 620 O O . PHE A 1 101 ? -1.797 -4.055 3.131 1.00 14.24 81 PHE A O 1
ATOM 628 N N . ILE A 1 102 ? 0.083 -3.325 4.190 1.00 16.02 82 ILE A N 1
ATOM 629 C CA . ILE A 1 102 ? -0.416 -3.457 5.575 1.00 16.23 82 ILE A CA 1
ATOM 630 C C . ILE A 1 102 ? -0.246 -2.100 6.250 1.00 16.11 82 ILE A C 1
ATOM 631 O O . ILE A 1 102 ? 0.862 -1.541 6.320 1.00 16.66 82 ILE A O 1
ATOM 636 N N . LEU A 1 103 ? -1.348 -1.565 6.728 1.00 15.38 83 LEU A N 1
ATOM 637 C CA . LEU A 1 103 ? -1.321 -0.317 7.457 1.00 16.61 83 LEU A CA 1
ATOM 638 C C . LEU A 1 103 ? -1.313 -0.555 8.977 1.00 17.05 83 LEU A C 1
ATOM 639 O O . LEU A 1 103 ? -2.130 -1.325 9.498 1.00 17.41 83 LEU A O 1
ATOM 644 N N . ASP A 1 104 ? -0.389 0.117 9.666 1.00 15.97 84 ASP A N 1
ATOM 645 C CA . ASP A 1 104 ? -0.126 -0.107 11.090 1.00 16.31 84 ASP A CA 1
ATOM 646 C C . ASP A 1 104 ? -0.282 1.258 11.790 1.00 15.35 84 ASP A C 1
ATOM 647 O O . ASP A 1 104 ? 0.563 2.129 11.618 1.00 18.24 84 ASP A O 1
ATOM 652 N N . GLY A 1 105 ? -1.369 1.469 12.523 1.00 14.62 85 GLY A N 1
ATOM 653 C CA . GLY A 1 105 ? -1.586 2.750 13.242 1.00 13.14 85 GLY A CA 1
ATOM 654 C C . GLY A 1 105 ? -2.333 3.848 12.480 1.00 12.60 85 GLY A C 1
ATOM 655 O O . GLY A 1 105 ? -2.450 4.991 12.964 1.00 11.17 85 GLY A O 1
ATOM 656 N N . TYR A 1 106 ? -2.823 3.509 11.283 1.00 11.62 86 TYR A N 1
ATOM 657 C CA . TYR A 1 106 ? -3.757 4.373 10.532 1.00 12.02 86 TYR A CA 1
ATOM 658 C C . TYR A 1 106 ? -4.784 3.448 9.870 1.00 10.70 86 TYR A C 1
ATOM 659 O O . TYR A 1 106 ? -4.401 2.406 9.326 1.00 11.78 86 TYR A O 1
ATOM 668 N N . PRO A 1 107 ? -6.088 3.801 9.914 1.00 11.37 87 PRO A N 1
ATOM 669 C CA . PRO A 1 107 ? -6.742 4.947 10.529 1.00 10.68 87 PRO A CA 1
ATOM 670 C C . PRO A 1 107 ? -6.873 4.746 12.051 1.00 10.80 87 PRO A C 1
ATOM 671 O O . PRO A 1 107 ? -6.877 3.616 12.524 1.00 9.59 87 PRO A O 1
ATOM 675 N N . ARG A 1 108 ? -6.942 5.835 12.792 1.00 10.48 88 ARG A N 1
ATOM 676 C CA . ARG A 1 108 ? -7.120 5.772 14.246 1.00 12.03 88 ARG A CA 1
ATOM 677 C C . ARG A 1 108 ? -8.360 6.581 14.682 1.00 11.90 88 ARG A C 1
ATOM 678 O O . ARG A 1 108 ? -8.541 6.853 15.871 1.00 11.57 88 ARG A O 1
ATOM 686 N N . SER A 1 109 ? -9.182 6.999 13.717 1.00 12.14 89 SER A N 1
ATOM 687 C CA . SER A 1 109 ? -10.455 7.693 14.035 1.00 13.26 89 SER A CA 1
ATOM 688 C C . SER A 1 109 ? -11.385 7.434 12.856 1.00 13.86 89 SER A C 1
ATOM 689 O O . SER A 1 109 ? -10.916 7.055 11.780 1.00 11.41 89 SER A O 1
ATOM 692 N N . VAL A 1 110 ? -12.695 7.600 13.070 1.00 14.39 90 VAL A N 1
ATOM 693 C CA . VAL A 1 110 ? -13.656 7.386 11.990 1.00 14.35 90 VAL A CA 1
ATOM 694 C C . VAL A 1 110 ? -13.403 8.373 10.824 1.00 14.46 90 VAL A C 1
ATOM 695 O O . VAL A 1 110 ? -13.519 8.000 9.666 1.00 14.28 90 VAL A O 1
ATOM 699 N N . GLU A 1 111 ? -13.043 9.610 11.136 1.00 14.93 91 GLU A N 1
ATOM 700 C CA . GLU A 1 111 ? -12.651 10.574 10.107 1.00 16.29 91 GLU A CA 1
ATOM 701 C C . GLU A 1 111 ? -11.513 10.070 9.218 1.00 15.06 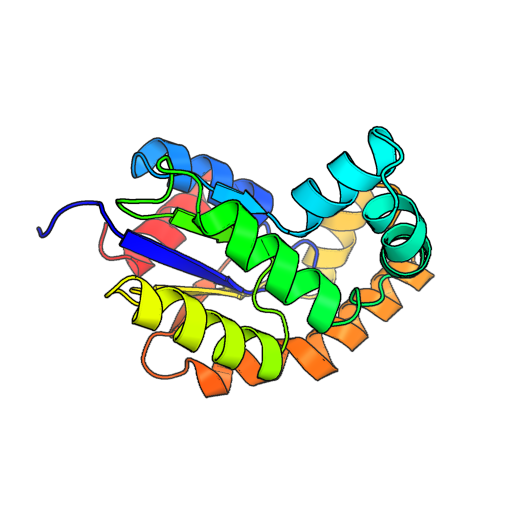91 GLU A C 1
ATOM 702 O O . GLU A 1 111 ? -11.602 10.157 7.987 1.00 14.50 91 GLU A O 1
ATOM 708 N N . GLN A 1 112 ? -10.447 9.559 9.824 1.00 13.14 92 GLN A N 1
ATOM 709 C CA . GLN A 1 112 ? -9.356 8.924 9.061 1.00 13.20 92 GLN A CA 1
ATOM 710 C C . GLN A 1 112 ? -9.793 7.688 8.230 1.00 12.80 92 GLN A C 1
ATOM 711 O O . GLN A 1 112 ? -9.360 7.533 7.083 1.00 13.13 92 GLN A O 1
ATOM 717 N N . ALA A 1 113 ? -10.690 6.861 8.782 1.00 13.33 93 ALA A N 1
ATOM 718 C CA . ALA A 1 113 ? -11.284 5.756 8.011 1.00 13.56 93 ALA A CA 1
ATOM 719 C C . ALA A 1 113 ? -12.074 6.255 6.792 1.00 13.84 93 ALA A C 1
ATO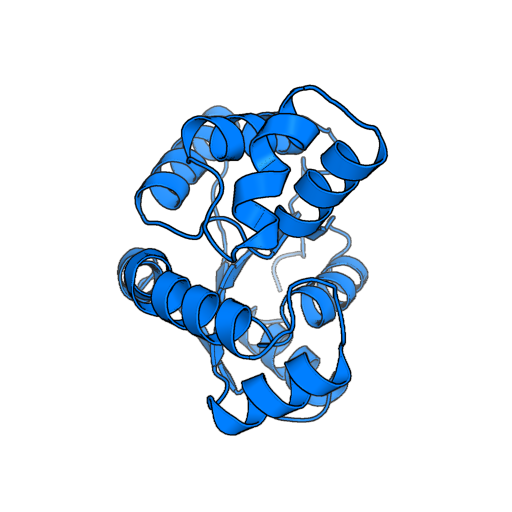M 720 O O . ALA A 1 113 ? -12.003 5.644 5.715 1.00 14.55 93 ALA A O 1
ATOM 722 N N . LYS A 1 114 ? -12.796 7.361 6.929 1.00 14.63 94 LYS A N 1
ATOM 723 C CA . LYS A 1 114 ? -13.545 7.874 5.768 1.00 15.33 94 LYS A CA 1
ATOM 724 C C . LYS A 1 114 ? -12.608 8.520 4.752 1.00 14.80 94 LYS A C 1
ATOM 725 O O . LYS A 1 114 ? -12.803 8.395 3.536 1.00 15.28 94 LYS A O 1
ATOM 731 N N . ALA A 1 115 ? -11.595 9.203 5.258 1.00 15.70 95 ALA A N 1
ATOM 732 C CA . ALA A 1 115 ? -10.537 9.743 4.412 1.00 14.89 95 ALA A CA 1
ATOM 733 C C . ALA A 1 115 ? -9.764 8.662 3.663 1.00 15.31 95 ALA A C 1
ATOM 734 O O . ALA A 1 115 ? -9.503 8.805 2.451 1.00 13.96 95 ALA A O 1
ATOM 736 N N . LEU A 1 116 ? -9.466 7.551 4.336 1.00 14.21 96 LEU A N 1
ATOM 737 C CA . LEU A 1 116 ? -8.820 6.425 3.684 1.00 14.05 96 LEU A CA 1
ATOM 738 C C . LEU A 1 116 ? -9.677 5.814 2.543 1.00 14.87 96 LEU A C 1
ATOM 739 O O . LEU A 1 116 ? -9.174 5.526 1.444 1.00 13.33 96 LEU A O 1
ATOM 744 N N . HIS A 1 117 ? -10.959 5.629 2.814 1.00 14.92 97 HIS A N 1
ATOM 745 C CA . HIS A 1 117 ? -11.867 5.103 1.832 1.00 16.67 97 HIS A CA 1
ATOM 746 C C . HIS A 1 117 ? -11.809 5.933 0.531 1.00 17.24 97 HIS A C 1
ATOM 747 O O . HIS A 1 117 ? -11.684 5.377 -0.589 1.00 17.14 97 HIS A O 1
ATOM 754 N N . GLU A 1 118 ? -11.889 7.256 0.685 1.00 17.68 98 GLU A N 1
ATOM 755 C CA . GLU A 1 118 ? -11.746 8.191 -0.441 1.00 20.10 98 GLU A CA 1
ATOM 756 C C . GLU A 1 118 ? -10.435 8.062 -1.209 1.00 20.09 98 GLU A C 1
ATOM 757 O O . GLU A 1 118 ? -10.444 8.021 -2.449 1.00 20.01 98 GLU A O 1
ATOM 763 N N . MET A 1 119 ? -9.315 8.010 -0.485 1.00 19.19 99 MET A N 1
ATOM 764 C CA . MET A 1 119 ? -8.000 7.851 -1.091 1.00 20.10 99 MET A CA 1
ATOM 765 C C . MET A 1 119 ? -7.892 6.618 -1.941 1.00 19.81 99 MET A C 1
ATOM 766 O O . MET A 1 119 ? -7.235 6.646 -2.998 1.00 19.92 99 MET A O 1
ATOM 771 N N . LEU A 1 120 ? -8.472 5.518 -1.458 1.00 18.50 100 LEU A N 1
ATOM 772 C CA . LEU A 1 120 ? -8.347 4.228 -2.132 1.00 19.70 100 LEU A CA 1
ATOM 773 C C . LEU A 1 120 ? -9.311 4.141 -3.318 1.00 20.77 100 LEU A C 1
ATOM 774 O O . LEU A 1 120 ? -8.969 3.617 -4.382 1.00 20.45 100 LEU A O 1
ATOM 779 N N . GLU A 1 121 ? -10.514 4.660 -3.112 1.00 21.74 101 GLU A N 1
ATOM 780 C CA . GLU A 1 121 ? -11.494 4.774 -4.180 1.00 25.08 101 GLU A CA 1
ATOM 781 C C . GLU A 1 121 ? -10.961 5.539 -5.414 1.00 25.61 101 GLU A C 1
ATOM 782 O O . GLU A 1 121 ? -11.099 5.047 -6.516 1.00 25.37 101 GLU A O 1
ATOM 788 N N . ARG A 1 122 ? -10.368 6.722 -5.206 1.00 27.50 102 ARG A N 1
ATOM 789 C CA . ARG A 1 122 ? -9.575 7.453 -6.224 1.00 29.83 102 ARG A CA 1
ATOM 790 C C . ARG A 1 122 ? -8.614 6.546 -6.998 1.00 30.73 102 ARG A C 1
ATOM 791 O O . ARG A 1 122 ? -8.471 6.645 -8.217 1.00 31.53 102 ARG A O 1
ATOM 799 N N . ARG A 1 123 ? -7.966 5.638 -6.288 1.00 30.66 103 ARG A N 1
ATOM 800 C CA . ARG A 1 123 ? -7.048 4.708 -6.930 1.00 30.53 103 ARG A CA 1
ATOM 801 C C . ARG A 1 123 ? -7.708 3.425 -7.411 1.00 29.64 103 ARG A C 1
ATOM 802 O O . ARG A 1 123 ? -7.022 2.521 -7.852 1.00 30.64 103 ARG A O 1
ATOM 810 N N . GLY A 1 124 ? -9.034 3.324 -7.312 1.00 29.10 104 GLY A N 1
ATOM 811 C CA . GLY A 1 124 ? -9.750 2.129 -7.766 1.00 27.32 104 GLY A CA 1
ATOM 812 C C . GLY A 1 124 ? -9.633 0.870 -6.929 1.00 26.88 104 GLY A C 1
ATOM 813 O O . GLY A 1 124 ? -9.685 -0.248 -7.448 1.00 26.55 104 GLY A O 1
ATOM 814 N N . THR A 1 125 ? -9.539 1.034 -5.617 1.00 25.90 105 THR A N 1
ATOM 815 C CA . THR A 1 125 ? -9.310 -0.109 -4.733 1.00 24.86 105 THR A CA 1
ATOM 816 C C . THR A 1 125 ? -9.926 0.148 -3.341 1.00 23.91 105 THR A C 1
ATOM 817 O O . THR A 1 125 ? -10.556 1.188 -3.120 1.00 22.02 105 THR A O 1
ATOM 821 N N . ASP A 1 126 ? -9.769 -0.803 -2.420 1.00 23.43 106 ASP A N 1
ATOM 822 C CA . ASP A 1 126 ? -10.316 -0.646 -1.066 1.00 23.95 106 ASP A CA 1
ATOM 823 C C . ASP A 1 126 ? -9.612 -1.609 -0.127 1.00 23.25 106 ASP A C 1
ATOM 824 O O . ASP A 1 126 ? -8.819 -2.439 -0.556 1.00 21.95 106 ASP A O 1
ATOM 829 N N . ILE A 1 127 ? -9.941 -1.500 1.159 1.00 22.34 107 ILE A N 1
ATOM 830 C CA . ILE A 1 127 ? -9.444 -2.412 2.190 1.00 22.01 107 ILE A CA 1
ATOM 831 C C . ILE A 1 127 ? -10.051 -3.807 2.017 1.00 22.57 107 ILE A C 1
ATOM 832 O O . ILE A 1 127 ? -11.241 -3.924 1.702 1.00 24.32 107 ILE A O 1
ATOM 837 N N . ASP A 1 128 ? -9.231 -4.846 2.186 1.00 22.37 108 ASP A N 1
ATOM 838 C CA . ASP A 1 128 ? -9.635 -6.251 2.135 1.00 21.93 108 ASP A CA 1
ATOM 839 C C . ASP A 1 128 ? -9.983 -6.861 3.493 1.00 21.33 108 ASP A C 1
ATOM 840 O O . ASP A 1 128 ? -10.925 -7.641 3.601 1.00 22.08 108 ASP A O 1
ATOM 845 N N . ALA A 1 129 ? -9.189 -6.547 4.513 1.00 19.78 109 ALA A N 1
ATOM 846 C CA . ALA A 1 129 ? -9.293 -7.180 5.819 1.00 17.83 109 ALA A CA 1
ATOM 847 C C . ALA A 1 129 ? -8.902 -6.207 6.935 1.00 16.66 109 ALA A C 1
ATOM 848 O O . ALA A 1 129 ? -8.069 -5.327 6.735 1.00 15.41 109 ALA A O 1
ATOM 850 N N . VAL A 1 130 ? -9.494 -6.406 8.112 1.00 15.88 110 VAL A N 1
ATOM 851 C CA . VAL A 1 130 ? -9.259 -5.566 9.254 1.00 15.81 110 VAL A CA 1
ATOM 852 C C . VAL A 1 130 ? -9.087 -6.504 10.448 1.00 16.60 110 VAL A C 1
ATOM 853 O O . VAL A 1 130 ? -9.988 -7.288 10.773 1.00 16.11 110 VAL A O 1
ATOM 857 N N . LEU A 1 131 ? -7.916 -6.435 11.062 1.00 15.61 111 LEU A N 1
ATOM 858 C CA . LEU A 1 131 ? -7.570 -7.292 12.162 1.00 16.88 111 LEU A CA 1
ATOM 859 C C . LEU A 1 131 ? -7.428 -6.454 13.414 1.00 16.77 111 LEU A C 1
ATOM 860 O O . LEU A 1 131 ? -6.618 -5.512 13.476 1.00 18.09 111 LEU A O 1
ATOM 865 N N . GLU A 1 132 ? -8.193 -6.824 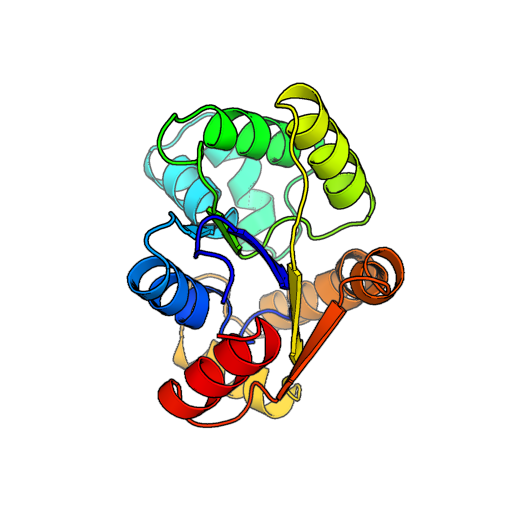14.415 1.00 16.65 112 GLU A N 1
ATOM 866 C CA . GLU A 1 132 ? -8.111 -6.193 15.733 1.00 17.53 112 GLU A CA 1
ATOM 867 C C . GLU A 1 132 ? -7.220 -7.059 16.587 1.00 16.70 112 GLU A C 1
ATOM 868 O O . GLU A 1 132 ? -7.463 -8.261 16.692 1.00 15.70 112 GLU A O 1
ATOM 874 N N . PHE A 1 133 ? -6.177 -6.457 17.165 1.00 16.22 113 PHE A N 1
ATOM 875 C CA . PHE A 1 133 ? -5.279 -7.163 18.062 1.00 17.70 113 PHE A CA 1
ATOM 876 C C . PHE A 1 133 ? -5.821 -6.959 19.467 1.00 18.37 113 PHE A C 1
ATOM 877 O O . PHE A 1 133 ? -5.749 -5.843 20.040 1.00 18.71 113 PHE A O 1
ATOM 885 N N . ARG A 1 134 ? -6.436 -8.024 19.964 1.00 17.69 114 ARG A N 1
ATOM 886 C CA . ARG A 1 134 ? -7.030 -8.057 21.308 1.00 17.61 114 ARG A CA 1
ATOM 887 C C . ARG A 1 134 ? -5.988 -8.439 22.366 1.00 16.87 114 ARG A C 1
ATOM 888 O O . ARG A 1 134 ? -5.457 -9.551 22.335 1.00 15.97 114 ARG A O 1
ATOM 896 N N . VAL A 1 135 ? -5.734 -7.539 23.318 1.00 16.70 115 VAL A N 1
ATOM 897 C CA . VAL A 1 135 ? -4.699 -7.755 24.341 1.00 17.94 115 VAL A CA 1
ATOM 898 C C . VAL A 1 135 ? -5.113 -7.045 25.636 1.00 19.28 115 VAL A C 1
ATOM 899 O O . VAL A 1 135 ? -5.409 -5.843 25.615 1.00 19.14 115 VAL A O 1
ATOM 903 N N . SER A 1 136 ? -5.098 -7.772 26.748 1.00 21.35 116 SER A N 1
ATOM 904 C CA . SER A 1 136 ? -5.490 -7.190 28.043 1.00 23.17 116 SER A CA 1
ATOM 905 C C . SER A 1 136 ? -4.557 -6.052 28.444 1.00 23.71 116 SER A C 1
ATOM 906 O O . SER A 1 136 ? -3.374 -6.023 28.053 1.00 21.73 116 SER A O 1
ATOM 909 N N . GLU A 1 137 ? -5.087 -5.116 29.227 1.00 24.39 117 GLU A N 1
ATOM 910 C CA . GLU A 1 137 ? -4.324 -3.931 29.564 1.00 26.00 117 GLU A CA 1
ATOM 911 C C . GLU A 1 137 ? -3.061 -4.253 30.367 1.00 25.77 117 GLU A C 1
ATOM 912 O O . GLU A 1 137 ? -2.072 -3.552 30.228 1.00 25.99 117 GLU A O 1
ATOM 918 N N . GLU A 1 138 ? -3.093 -5.318 31.176 1.00 26.08 118 GLU A N 1
ATOM 919 C CA . GLU A 1 138 ? -1.950 -5.711 32.022 1.00 25.87 118 GLU A CA 1
ATOM 920 C C . GLU A 1 138 ? -0.763 -6.117 31.150 1.00 24.37 118 GLU A C 1
ATOM 921 O O . GLU A 1 138 ? 0.393 -5.754 31.411 1.00 23.10 118 GLU A O 1
ATOM 927 N N . VAL A 1 139 ? -1.069 -6.872 30.102 1.00 22.60 119 VAL A N 1
ATOM 928 C CA . VAL A 1 139 ? -0.073 -7.243 29.086 1.00 21.35 119 VAL A CA 1
ATOM 929 C C . VAL A 1 139 ? 0.480 -6.038 28.304 1.00 20.99 119 VAL A C 1
ATOM 930 O O . VAL A 1 139 ? 1.698 -5.954 28.056 1.00 20.93 119 VAL A O 1
ATOM 934 N N . LEU A 1 140 ? -0.411 -5.155 27.841 1.00 20.67 120 LEU A N 1
ATOM 935 C CA . LEU A 1 140 ? 0.007 -3.914 27.155 1.00 20.02 120 LEU A CA 1
ATOM 936 C C . LEU A 1 140 ? 1.026 -3.170 27.982 1.00 20.33 120 LEU A C 1
ATOM 937 O O . LEU A 1 140 ? 2.076 -2.801 27.486 1.00 18.58 120 LEU A O 1
ATOM 942 N N . LEU A 1 141 ? 0.700 -2.947 29.256 1.00 20.46 121 LEU A N 1
ATOM 943 C CA . LEU A 1 141 ? 1.570 -2.184 30.125 1.00 21.96 121 LEU A CA 1
ATOM 944 C C . LEU A 1 141 ? 2.949 -2.821 30.238 1.00 22.20 121 LEU A C 1
ATOM 945 O O . LEU A 1 141 ? 3.951 -2.131 30.091 1.00 22.38 121 LEU A O 1
ATOM 950 N N . GLU A 1 142 ? 3.005 -4.131 30.463 1.00 22.52 122 GLU A N 1
ATOM 951 C CA . GLU A 1 142 ? 4.288 -4.804 30.604 1.00 23.41 122 GLU A CA 1
ATOM 952 C C . GLU A 1 142 ? 5.140 -4.732 29.331 1.00 23.08 122 GLU A C 1
ATOM 953 O O . GLU A 1 142 ? 6.369 -4.549 29.389 1.00 21.94 122 GLU A O 1
ATOM 959 N N . ARG A 1 143 ? 4.480 -4.858 28.174 1.00 21.88 123 ARG A N 1
ATOM 960 C CA . ARG A 1 143 ? 5.143 -4.701 26.884 1.00 20.67 123 ARG A CA 1
ATOM 961 C C . ARG A 1 143 ? 5.705 -3.302 26.634 1.00 21.32 123 ARG A C 1
ATOM 962 O O . ARG A 1 143 ? 6.851 -3.172 26.160 1.00 21.46 123 ARG A O 1
ATOM 970 N N . LEU A 1 144 ? 4.897 -2.271 26.894 1.00 20.56 124 LEU A N 1
ATOM 971 C CA . LEU A 1 144 ? 5.328 -0.892 26.684 1.00 21.87 124 LEU A CA 1
ATOM 972 C C . LEU A 1 144 ? 6.457 -0.509 27.612 1.00 22.95 124 LEU A C 1
ATOM 973 O O . LEU A 1 144 ? 7.399 0.165 27.193 1.00 22.86 124 LEU A O 1
ATOM 978 N N . LYS A 1 145 ? 6.356 -0.949 28.868 1.00 25.01 125 LYS A N 1
ATOM 979 C CA . LYS A 1 145 ? 7.437 -0.748 29.834 1.00 27.17 125 LYS A CA 1
ATOM 980 C C . LYS A 1 145 ? 8.731 -1.439 29.403 1.00 27.49 125 LYS A C 1
ATOM 981 O O . LYS A 1 145 ? 9.793 -0.890 29.614 1.00 29.42 125 LYS A O 1
ATOM 987 N N . GLY A 1 146 ? 8.638 -2.624 28.801 1.00 27.88 126 GLY A N 1
ATOM 988 C CA . GLY A 1 146 ? 9.798 -3.300 28.212 1.00 27.53 126 GLY A CA 1
ATOM 989 C C . GLY A 1 146 ? 10.322 -2.658 26.929 1.00 28.27 126 GLY A C 1
ATOM 990 O O . GLY A 1 146 ? 11.518 -2.755 26.614 1.00 27.63 126 GLY A O 1
ATOM 991 N N . ARG A 1 147 ? 9.446 -1.978 26.185 1.00 27.96 127 ARG A N 1
ATOM 992 C CA . ARG A 1 147 ? 9.869 -1.327 24.937 1.00 27.22 127 ARG A CA 1
ATOM 993 C C . ARG A 1 147 ? 10.755 -0.106 25.175 1.00 27.22 127 ARG A C 1
ATOM 994 O O . ARG A 1 147 ? 11.832 0.006 24.585 1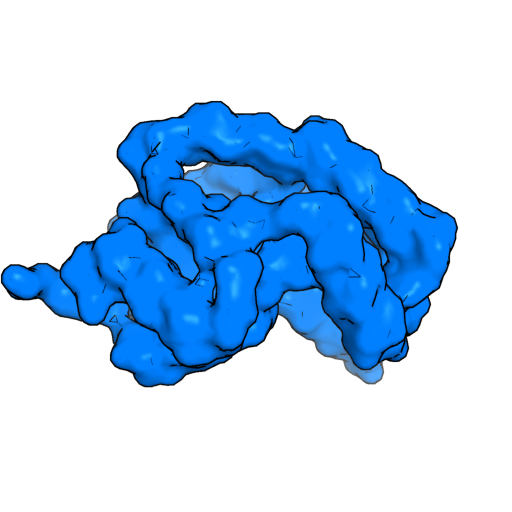.00 26.99 127 ARG A O 1
ATOM 1002 N N . GLY A 1 148 ? 10.305 0.814 26.024 1.00 27.55 128 GLY A N 1
ATOM 1003 C CA . GLY A 1 148 ? 11.107 1.985 26.381 1.00 28.10 128 GLY A CA 1
ATOM 1004 C C . GLY A 1 148 ? 11.312 3.025 25.305 1.00 28.88 128 GLY A C 1
ATOM 1005 O O . GLY A 1 148 ? 12.332 3.725 25.287 1.00 28.98 128 GLY A O 1
ATOM 1006 N N . ARG A 1 149 ? 10.352 3.150 24.390 1.00 27.81 129 ARG A N 1
ATOM 1007 C CA . ARG A 1 149 ? 10.413 4.226 23.419 1.00 27.16 129 ARG A CA 1
ATOM 1008 C C . ARG A 1 149 ? 10.132 5.506 24.214 1.00 27.16 129 ARG A C 1
ATOM 1009 O O . ARG A 1 149 ? 9.685 5.425 25.370 1.00 27.67 129 ARG A O 1
ATOM 1017 N N . ALA A 1 150 ? 10.397 6.674 23.624 1.00 27.29 130 ALA A N 1
ATOM 1018 C CA . ALA A 1 150 ? 10.255 7.960 24.322 1.00 27.74 130 ALA A CA 1
ATOM 1019 C C . ALA A 1 150 ? 8.881 8.208 24.938 1.00 27.90 130 ALA A C 1
ATOM 1020 O O . ALA A 1 150 ? 8.790 8.762 26.060 1.00 28.08 130 ALA A O 1
ATOM 1022 N N . ASP A 1 151 ? 7.827 7.810 24.208 1.00 26.48 131 ASP A N 1
ATOM 1023 C CA . ASP A 1 151 ? 6.437 7.961 24.663 1.00 24.82 131 ASP A CA 1
ATOM 1024 C C . ASP A 1 151 ? 5.932 6.828 25.567 1.00 23.62 131 ASP A C 1
ATOM 1025 O O . ASP A 1 151 ? 4.758 6.788 25.939 1.00 22.39 131 ASP A O 1
ATOM 1030 N N . ASP A 1 152 ? 6.797 5.896 25.927 1.00 23.51 132 ASP A N 1
ATOM 1031 C CA . ASP A 1 152 ? 6.360 4.786 26.779 1.00 23.08 132 ASP A CA 1
ATOM 1032 C C . ASP A 1 152 ? 6.483 5.085 28.300 1.00 23.65 132 ASP A C 1
ATOM 1033 O O . ASP A 1 152 ? 6.944 4.254 29.054 1.00 23.98 132 ASP A O 1
ATOM 1038 N N . THR A 1 153 ? 6.041 6.262 28.738 1.00 23.56 133 THR A N 1
ATOM 1039 C CA . THR A 1 153 ? 6.032 6.608 30.173 1.00 23.65 133 THR A CA 1
ATOM 1040 C C . THR A 1 153 ? 4.610 6.527 30.760 1.00 23.48 133 THR A C 1
ATOM 1041 O O . THR A 1 153 ? 3.633 6.592 30.008 1.00 21.77 133 THR A O 1
ATOM 1045 N N . ASP A 1 154 ? 4.483 6.375 32.087 1.00 23.10 134 ASP A N 1
ATOM 1046 C CA . ASP A 1 154 ? 3.176 6.132 32.711 1.00 23.28 134 ASP A CA 1
ATOM 1047 C C . ASP A 1 154 ? 2.072 7.129 32.303 1.00 22.50 134 ASP A C 1
ATOM 1048 O O . ASP A 1 154 ? 0.957 6.695 31.995 1.00 21.20 134 ASP A O 1
ATOM 1053 N N . ASP A 1 155 ? 2.359 8.436 32.311 1.00 21.33 135 ASP A N 1
ATOM 1054 C CA . ASP A 1 155 ? 1.318 9.443 32.036 1.00 21.67 135 ASP A CA 1
ATOM 1055 C C . ASP A 1 155 ? 0.962 9.484 30.537 1.00 20.15 135 ASP A C 1
ATOM 1056 O O . ASP A 1 155 ? -0.221 9.657 30.144 1.00 18.11 135 ASP A O 1
ATOM 1061 N N . VAL A 1 156 ? 1.987 9.304 29.711 1.00 18.07 136 VAL A N 1
ATOM 1062 C CA . VAL A 1 156 ? 1.783 9.321 28.258 1.00 18.12 136 VAL A CA 1
ATOM 1063 C C . VAL A 1 156 ? 1.017 8.069 27.863 1.00 17.62 136 VAL A C 1
ATOM 1064 O O . VAL A 1 156 ? 0.073 8.160 27.093 1.00 17.97 136 VAL A O 1
ATOM 1068 N N . ILE A 1 157 ? 1.362 6.926 28.461 1.00 16.17 137 ILE A N 1
ATOM 1069 C CA . ILE A 1 157 ? 0.675 5.682 28.123 1.00 15.90 137 ILE A CA 1
ATOM 1070 C C . ILE A 1 157 ? -0.799 5.803 28.506 1.00 15.53 137 ILE A C 1
ATOM 1071 O O . ILE A 1 157 ? -1.669 5.483 27.702 1.00 14.93 137 ILE A O 1
ATOM 1076 N N . LEU A 1 158 ? -1.067 6.326 29.697 1.00 15.49 138 LEU A N 1
ATOM 1077 C CA . LEU A 1 158 ? -2.478 6.614 30.086 1.00 16.68 138 LEU A CA 1
ATOM 1078 C C . LEU A 1 158 ? -3.219 7.452 29.030 1.00 15.86 138 LEU A C 1
ATOM 1079 O O . LEU A 1 158 ? -4.360 7.112 28.628 1.00 15.39 138 LEU A O 1
ATOM 1084 N N . ASN A 1 159 ? -2.615 8.559 28.605 1.00 15.08 139 ASN A N 1
ATOM 1085 C CA . ASN A 1 159 ? -3.232 9.350 27.561 1.00 15.59 139 ASN A CA 1
ATOM 1086 C C . ASN A 1 159 ? -3.460 8.584 26.265 1.00 15.74 139 ASN A C 1
ATOM 1087 O O . ASN A 1 159 ? -4.531 8.690 25.647 1.00 15.75 139 ASN A O 1
ATOM 1092 N N . ARG A 1 160 ? -2.468 7.804 25.848 1.00 16.16 140 ARG A N 1
ATOM 1093 C CA . ARG A 1 160 ? -2.618 6.990 24.610 1.00 16.10 140 ARG A CA 1
ATOM 1094 C C . ARG A 1 160 ? -3.776 5.949 24.710 1.00 15.92 140 ARG A C 1
ATOM 1095 O O . ARG A 1 160 ? -4.501 5.681 23.736 1.00 13.92 140 ARG A O 1
ATOM 1103 N N . MET A 1 161 ? -3.931 5.374 25.888 1.00 15.38 141 MET A N 1
ATOM 1104 C CA . MET A 1 161 ? -5.039 4.458 26.150 1.00 16.08 141 MET A CA 1
ATOM 1105 C C . MET A 1 161 ? -6.417 5.117 26.042 1.00 15.15 141 MET A C 1
ATOM 1106 O O . MET A 1 161 ? -7.385 4.507 25.489 1.00 13.98 141 MET A O 1
ATOM 1111 N N . LYS A 1 162 ? -6.517 6.349 26.562 1.00 15.13 142 LYS A N 1
ATOM 1112 C CA . LYS A 1 162 ? -7.752 7.150 26.457 1.00 14.54 142 LYS A CA 1
ATOM 1113 C C . LYS A 1 162 ? -8.012 7.551 25.006 1.00 14.78 142 LYS A C 1
ATOM 1114 O O . LYS A 1 162 ? -9.144 7.529 24.539 1.00 14.01 142 LYS A O 1
ATOM 1120 N N . VAL A 1 163 ? -6.950 7.980 24.327 1.00 14.02 143 VAL A N 1
ATOM 1121 C CA . VAL A 1 163 ? -7.012 8.240 22.883 1.00 13.90 143 VAL A CA 1
ATOM 1122 C C . VAL A 1 163 ? -7.572 7.051 22.127 1.00 14.12 143 VAL A C 1
ATOM 1123 O O . VAL A 1 163 ? -8.494 7.216 21.315 1.00 14.85 143 VAL A O 1
ATOM 1127 N N . TYR A 1 164 ? -7.033 5.857 22.395 1.00 13.84 144 TYR A N 1
ATOM 1128 C CA . TYR A 1 164 ? -7.484 4.634 21.756 1.00 13.80 144 TYR A CA 1
ATOM 1129 C C . TYR A 1 164 ? -8.964 4.404 22.038 1.00 14.09 144 TYR A C 1
ATOM 1130 O O . TYR A 1 164 ? -9.762 4.191 21.126 1.00 13.73 144 TYR A O 1
ATOM 1139 N N . ARG A 1 165 ? -9.333 4.454 23.305 1.00 13.14 145 ARG A N 1
ATOM 1140 C CA . ARG A 1 165 ? -10.733 4.218 23.672 1.00 14.95 145 ARG A CA 1
ATOM 1141 C C . ARG A 1 165 ? -11.688 5.222 23.007 1.00 14.82 145 ARG A C 1
ATOM 1142 O O . ARG A 1 165 ? -12.766 4.836 22.500 1.00 15.90 145 ARG A O 1
ATOM 1150 N N . ASP A 1 166 ? -11.315 6.503 23.029 1.00 14.54 146 ASP A N 1
ATOM 1151 C CA . ASP A 1 166 ? -12.201 7.560 22.552 1.00 15.21 146 ASP A CA 1
ATOM 1152 C C . ASP A 1 166 ? -12.289 7.609 21.035 1.00 14.86 146 ASP A C 1
ATOM 1153 O O . ASP A 1 166 ? -13.369 7.770 20.492 1.00 14.85 146 ASP A O 1
ATOM 1158 N N . GLU A 1 167 ? -11.145 7.509 20.355 1.00 14.26 147 GLU A N 1
ATOM 1159 C CA . GLU A 1 167 ? -11.093 7.823 18.921 1.00 15.23 147 GLU A CA 1
ATOM 1160 C C . GLU A 1 167 ? -11.083 6.559 18.071 1.00 14.00 147 GLU A C 1
ATOM 1161 O O . GLU A 1 167 ? -11.715 6.514 17.013 1.00 14.31 147 GLU A O 1
ATOM 1167 N N . THR A 1 168 ? -10.281 5.588 18.501 1.00 13.24 148 THR A N 1
ATOM 1168 C CA . THR A 1 168 ? -9.913 4.434 17.689 1.00 14.13 148 THR A CA 1
ATOM 1169 C C . THR A 1 168 ? -10.858 3.238 17.867 1.00 14.42 148 THR A C 1
ATOM 1170 O O . THR A 1 168 ? -11.252 2.610 16.883 1.00 15.07 148 THR A O 1
ATOM 1174 N N . ALA A 1 169 ? -11.277 2.956 19.105 1.00 15.69 149 ALA A N 1
ATOM 1175 C CA . ALA A 1 169 ? -12.194 1.825 19.371 1.00 16.00 149 ALA A CA 1
ATOM 1176 C C . ALA A 1 169 ? -13.524 1.867 18.572 1.00 15.37 149 ALA A C 1
ATOM 1177 O O . ALA A 1 169 ? -14.034 0.814 18.219 1.00 15.59 149 ALA A O 1
ATOM 1179 N N . PRO A 1 170 ? -14.080 3.070 18.276 1.00 15.32 150 PRO A N 1
ATOM 1180 C CA . PRO A 1 170 ? -15.247 3.132 17.386 1.00 15.68 150 PRO A CA 1
ATOM 1181 C C . PRO A 1 170 ? -15.052 2.514 15.988 1.00 15.18 150 PRO A C 1
ATOM 1182 O O . PRO A 1 170 ? -16.033 2.177 15.330 1.00 14.87 150 PRO A O 1
ATOM 1186 N N . LEU A 1 171 ? -13.811 2.380 15.537 1.00 13.42 151 LEU A N 1
ATOM 1187 C CA . LEU A 1 171 ? -13.541 1.732 14.255 1.00 14.09 151 LEU A CA 1
ATOM 1188 C C . LEU A 1 171 ? -13.923 0.251 14.237 1.00 14.79 151 LEU A C 1
ATOM 1189 O O . LEU A 1 171 ? -14.206 -0.319 13.170 1.00 15.01 151 LEU A O 1
ATOM 1194 N N . LEU A 1 172 ? -13.923 -0.385 15.404 1.00 15.68 152 LEU A N 1
ATOM 1195 C CA . LEU A 1 172 ? -14.355 -1.785 15.489 1.00 18.04 152 LEU A CA 1
ATOM 1196 C C . LEU A 1 172 ? -15.802 -1.940 14.990 1.00 19.44 152 LEU A C 1
ATOM 1197 O O . LEU A 1 172 ? -16.137 -2.906 14.303 1.00 19.23 152 LEU A O 1
ATOM 1202 N N . GLU A 1 173 ? -16.658 -0.975 15.326 1.00 20.92 153 GLU A N 1
ATOM 1203 C CA . GLU A 1 173 ? -18.006 -0.946 14.770 1.00 21.95 153 GLU A CA 1
ATOM 1204 C C . GLU A 1 173 ? -17.988 -0.517 13.304 1.00 21.55 153 GLU A C 1
ATOM 1205 O O . GLU A 1 173 ? -18.662 -1.123 12.495 1.00 21.23 153 GLU A O 1
ATOM 1211 N N . TYR A 1 174 ? -17.203 0.514 12.959 1.00 20.91 154 TYR A N 1
ATOM 1212 C CA . TYR A 1 174 ? -17.147 1.014 11.590 1.00 20.27 154 TYR A CA 1
ATOM 1213 C C . TYR A 1 174 ? -16.778 -0.102 10.609 1.00 20.13 154 TYR A C 1
ATOM 1214 O O . TYR A 1 174 ? -17.354 -0.213 9.503 1.00 18.99 154 TYR A O 1
ATOM 1223 N N . TYR A 1 175 ? -15.793 -0.913 10.992 1.00 18.69 155 TYR A N 1
ATOM 1224 C CA . TYR A 1 175 ? -15.330 -1.963 10.096 1.00 18.89 155 TYR A CA 1
ATOM 1225 C C . TYR A 1 175 ? -15.922 -3.325 10.450 1.00 19.58 155 TYR A C 1
ATOM 1226 O O . TYR A 1 175 ? -15.359 -4.361 10.074 1.00 18.26 155 TYR A O 1
ATOM 1235 N N . ARG A 1 176 ? -17.051 -3.331 11.148 1.00 21.21 156 ARG A N 1
ATOM 1236 C CA . ARG A 1 176 ? -17.623 -4.580 11.667 1.00 24.92 156 ARG A CA 1
ATOM 1237 C C . ARG A 1 176 ? -17.771 -5.690 10.610 1.00 25.53 156 ARG A C 1
ATOM 1238 O O . ARG A 1 176 ? -17.612 -6.868 10.930 1.00 27.13 156 ARG A O 1
ATOM 1246 N N . ASP A 1 177 ? -18.048 -5.315 9.363 1.00 26.70 157 ASP A N 1
ATOM 1247 C CA . ASP A 1 177 ? -18.259 -6.294 8.292 1.00 27.90 157 ASP A CA 1
ATOM 1248 C C . ASP A 1 177 ? -16.982 -6.957 7.759 1.00 27.90 157 ASP A C 1
ATOM 1249 O O . ASP A 1 177 ? -17.049 -7.993 7.081 1.00 29.19 157 ASP A O 1
ATOM 1254 N N . GLN A 1 178 ? -15.834 -6.359 8.046 1.00 25.63 158 GLN A N 1
ATOM 1255 C CA . GLN A 1 178 ? -14.556 -6.88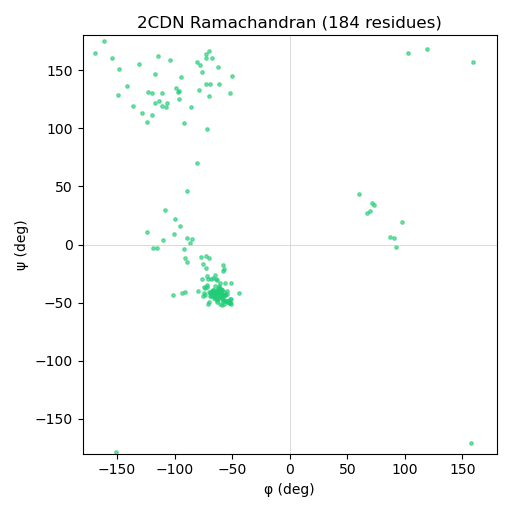8 7.598 1.00 25.97 158 GLN A CA 1
ATOM 1256 C C . GLN A 1 178 ? -13.675 -7.324 8.770 1.00 24.65 158 GLN A C 1
ATOM 1257 O O . GLN A 1 178 ? -12.544 -7.770 8.548 1.00 25.72 158 GLN A O 1
ATOM 1263 N N . LEU A 1 179 ? -14.156 -7.113 9.994 1.00 21.92 159 LEU A N 1
ATOM 1264 C CA . LEU A 1 179 ? -13.319 -7.245 11.197 1.00 21.03 159 LEU A CA 1
ATOM 1265 C C . LEU A 1 179 ? -13.136 -8.699 11.583 1.00 19.97 159 LEU A C 1
ATOM 1266 O O . LEU A 1 179 ? -14.109 -9.443 11.623 1.00 18.40 159 LEU A O 1
ATOM 1271 N N . LYS A 1 180 ? -11.881 -9.062 11.870 1.00 19.10 160 LYS A N 1
ATOM 1272 C CA . LYS A 1 180 ? -11.513 -10.316 12.518 1.00 19.62 160 LYS A CA 1
ATOM 1273 C C . LYS A 1 180 ? -10.727 -9.928 13.783 1.00 18.80 160 LYS A C 1
ATOM 1274 O O . LYS A 1 180 ? -9.776 -9.152 13.701 1.00 18.97 160 LYS A O 1
ATOM 1280 N N . THR A 1 181 ? -11.087 -10.510 14.926 1.00 18.05 161 THR A N 1
ATOM 1281 C CA . THR A 1 181 ? -10.371 -10.277 16.175 1.00 18.23 161 THR A CA 1
ATOM 1282 C C . THR A 1 181 ? -9.361 -11.386 16.402 1.00 18.82 161 THR A C 1
ATOM 1283 O O . THR A 1 181 ? -9.676 -12.567 16.274 1.00 19.86 161 THR A O 1
ATOM 1287 N N . VAL A 1 182 ? -8.138 -10.993 16.728 1.00 18.13 162 VAL A N 1
ATOM 1288 C CA . VAL A 1 182 ? -7.038 -11.928 16.922 1.00 17.95 162 VAL A CA 1
ATOM 1289 C C . VAL A 1 182 ? -6.694 -11.925 18.416 1.00 16.92 162 VAL A C 1
ATOM 1290 O O . VAL A 1 182 ? -6.581 -10.860 19.015 1.00 16.39 162 VAL A O 1
ATOM 1294 N N . ASP A 1 183 ? -6.598 -13.110 19.026 1.00 16.75 163 ASP A N 1
ATOM 1295 C CA . ASP A 1 183 ? -6.075 -13.243 20.399 1.00 15.28 163 ASP A CA 1
ATOM 1296 C C . ASP A 1 183 ? -4.568 -12.980 20.326 1.00 15.65 163 ASP A C 1
ATOM 1297 O O . ASP A 1 183 ? -3.787 -13.878 20.029 1.00 15.36 163 ASP A O 1
ATOM 1302 N N . ALA A 1 184 ? -4.172 -11.756 20.667 1.00 15.07 164 ALA A N 1
ATOM 1303 C CA . ALA A 1 184 ? -2.853 -11.227 20.370 1.00 16.00 164 ALA A CA 1
ATOM 1304 C C . ALA A 1 184 ? -1.875 -11.398 21.565 1.00 16.43 164 ALA A C 1
ATOM 1305 O O . ALA A 1 184 ? -0.794 -10.802 21.618 1.00 17.55 164 ALA A O 1
ATOM 1307 N N . VAL A 1 185 ? -2.262 -12.263 22.493 1.00 17.36 165 VAL A N 1
ATOM 1308 C CA . VAL A 1 185 ? -1.435 -12.632 23.646 1.00 17.20 165 VAL A CA 1
ATOM 1309 C C . VAL A 1 185 ? -0.948 -14.041 23.416 1.00 16.78 165 VAL A C 1
ATOM 1310 O O . VAL A 1 185 ? -1.730 -14.978 23.312 1.00 16.21 165 VAL A O 1
ATOM 1314 N N . GLY A 1 186 ? 0.368 -14.168 23.336 1.00 17.52 166 GLY A N 1
ATOM 1315 C CA . GLY A 1 186 ? 1.022 -15.418 23.016 1.00 16.83 166 GLY A CA 1
ATOM 1316 C C . GLY A 1 186 ? 2.392 -15.099 22.479 1.00 17.13 166 GLY A C 1
ATOM 1317 O O . GLY A 1 186 ? 2.828 -13.956 22.526 1.00 17.27 166 GLY A O 1
ATOM 1318 N N . THR A 1 187 ? 3.085 -16.103 21.950 1.00 17.31 167 THR A N 1
ATOM 1319 C CA . THR A 1 187 ? 4.398 -15.823 21.383 1.00 17.68 167 THR A CA 1
ATOM 1320 C C . THR A 1 187 ? 4.198 -15.074 20.063 1.00 18.33 167 THR A C 1
ATOM 1321 O O . THR A 1 187 ? 3.110 -15.126 19.467 1.00 18.03 167 THR A O 1
ATOM 1325 N N . MET A 1 188 ? 5.245 -14.398 19.607 1.00 18.99 168 MET A N 1
ATOM 1326 C CA . MET A 1 188 ? 5.228 -13.743 18.292 1.00 21.50 168 MET A CA 1
ATOM 1327 C C . MET A 1 188 ? 4.800 -14.679 17.148 1.00 20.92 168 MET A C 1
ATOM 1328 O O . MET A 1 188 ? 3.978 -14.323 16.284 1.00 21.23 168 MET A O 1
ATOM 1333 N N . ASP A 1 189 ? 5.382 -15.872 17.139 1.00 21.35 169 ASP A N 1
ATOM 1334 C CA . ASP A 1 189 ? 5.010 -16.922 16.195 1.00 21.77 169 ASP A CA 1
ATOM 1335 C C . ASP A 1 189 ? 3.544 -17.332 16.333 1.00 19.96 169 ASP A C 1
ATOM 1336 O O . ASP A 1 189 ? 2.869 -17.522 15.320 1.00 18.82 169 ASP A O 1
ATOM 1341 N N . GLU A 1 190 ? 3.073 -17.507 17.568 1.00 18.96 170 GLU A N 1
ATOM 1342 C CA . GLU A 1 190 ? 1.645 -17.831 17.823 1.00 19.03 170 GLU A CA 1
ATOM 1343 C C . GLU A 1 190 ? 0.699 -16.781 17.247 1.00 17.30 170 GLU A C 1
ATOM 1344 O O . GLU A 1 190 ? -0.265 -17.113 16.546 1.00 16.84 170 GLU A O 1
ATOM 1350 N N . VAL A 1 191 ? 0.985 -15.516 17.535 1.00 15.98 171 VAL A N 1
ATOM 1351 C CA . VAL A 1 191 ? 0.121 -14.417 17.093 1.00 15.18 171 VAL A CA 1
ATOM 1352 C C . VAL A 1 191 ? 0.183 -14.275 15.564 1.00 14.55 171 VAL A C 1
ATOM 1353 O O . VAL A 1 191 ? -0.850 -14.100 14.914 1.00 14.11 171 VAL A O 1
ATOM 1357 N N . PHE A 1 192 ? 1.383 -14.418 14.999 1.00 13.60 172 PHE A N 1
ATOM 1358 C CA . PHE A 1 192 ? 1.565 -14.455 13.522 1.00 15.55 172 PHE A CA 1
ATOM 1359 C C . PHE A 1 192 ? 0.679 -15.511 12.853 1.00 14.75 172 PHE A C 1
ATOM 1360 O O . PHE A 1 192 ? -0.047 -15.229 11.857 1.00 14.77 172 PHE A O 1
ATOM 1368 N N . ALA A 1 193 ? 0.691 -16.733 13.405 1.00 14.85 173 ALA A N 1
ATOM 1369 C CA . ALA A 1 193 ? -0.159 -17.777 12.867 1.00 14.56 173 ALA A CA 1
ATOM 1370 C C . ALA A 1 193 ? -1.633 -17.457 13.036 1.00 14.03 173 ALA A C 1
ATOM 1371 O O . ALA A 1 193 ? -2.427 -17.790 12.179 1.00 12.34 173 ALA A O 1
ATOM 1373 N N . ARG A 1 194 ? -2.000 -16.813 14.136 1.00 13.87 174 ARG A N 1
ATOM 1374 C CA . ARG A 1 194 ? -3.403 -16.432 14.336 1.00 14.45 174 ARG A CA 1
ATOM 1375 C C . ARG A 1 194 ? -3.850 -15.329 13.347 1.00 14.38 174 ARG A C 1
ATOM 1376 O O . ARG A 1 194 ? -4.977 -15.344 12.846 1.00 14.90 174 ARG A O 1
ATOM 1384 N N . ALA A 1 195 ? -2.978 -14.350 13.119 1.00 14.60 175 ALA A N 1
ATOM 1385 C CA . ALA A 1 195 ? -3.267 -13.296 12.156 1.00 14.99 175 ALA A CA 1
ATOM 1386 C C . ALA A 1 195 ? -3.411 -13.887 10.732 1.00 15.75 175 ALA A C 1
ATOM 1387 O O . ALA A 1 195 ? -4.286 -13.498 9.998 1.00 15.88 175 ALA A O 1
ATOM 1389 N N . LEU A 1 196 ? -2.554 -14.842 10.372 1.00 16.46 176 LEU A N 1
ATOM 1390 C CA . LEU A 1 196 ? -2.662 -15.529 9.067 1.00 16.63 176 LEU A CA 1
ATOM 1391 C C . LEU A 1 196 ? -3.943 -16.348 8.919 1.00 17.25 176 LEU A C 1
ATOM 1392 O O . LEU A 1 196 ? -4.575 -16.320 7.833 1.00 16.09 176 LEU A O 1
ATOM 1397 N N . ARG A 1 197 ? -4.354 -17.062 9.981 1.00 16.55 177 ARG A N 1
ATOM 1398 C CA . ARG A 1 197 ? -5.650 -17.760 9.929 1.00 16.93 177 ARG A CA 1
ATOM 1399 C C . ARG A 1 197 ? -6.816 -16.782 9.735 1.00 15.97 177 ARG A C 1
ATOM 1400 O O . ARG A 1 197 ? -7.749 -17.066 8.994 1.00 15.42 177 ARG A O 1
ATOM 1408 N N . ALA A 1 198 ? -6.732 -15.634 10.386 1.00 16.15 178 ALA A N 1
ATOM 1409 C CA . ALA A 1 198 ? -7.764 -14.593 10.275 1.00 16.42 178 ALA A CA 1
ATOM 1410 C C . ALA A 1 198 ? -7.864 -14.030 8.845 1.00 17.17 178 ALA A C 1
ATOM 1411 O O . ALA A 1 198 ? -8.949 -13.634 8.409 1.00 17.25 178 ALA A O 1
ATOM 1413 N N . LEU A 1 199 ? -6.737 -14.037 8.133 1.00 17.40 179 LEU A N 1
ATOM 1414 C CA . LEU A 1 199 ? -6.657 -13.598 6.729 1.00 19.32 179 LEU A CA 1
ATOM 1415 C C . LEU A 1 199 ? -6.970 -14.702 5.727 1.00 21.23 179 LEU A C 1
ATOM 1416 O O . LEU A 1 199 ? -6.908 -14.477 4.495 1.00 21.12 179 LEU A O 1
ATOM 1421 N N . GLY A 1 200 ? -7.293 -15.883 6.251 1.00 22.94 180 GLY A N 1
ATOM 1422 C CA . GLY A 1 200 ? -7.447 -17.100 5.455 1.00 25.21 180 GLY A CA 1
ATOM 1423 C C . GLY A 1 200 ? -6.172 -17.633 4.814 1.00 27.24 180 GLY A C 1
ATOM 1424 O O . GLY A 1 200 ? -6.243 -18.315 3.784 1.00 28.15 180 GLY A O 1
ATOM 1425 N N . LYS A 1 201 ? -5.017 -17.356 5.421 1.00 28.59 181 LYS A N 1
ATOM 1426 C CA . LYS A 1 201 ? -3.703 -17.739 4.873 1.00 30.66 181 LYS A CA 1
ATOM 1427 C C . LYS A 1 201 ? -2.896 -18.678 5.796 1.00 31.91 181 LYS A C 1
ATOM 1428 O O . LYS A 1 201 ? -1.687 -18.855 5.546 1.00 32.92 181 LYS A O 1
#